Protein AF-A0A0C1EBX0-F1 (afdb_monomer)

Nearest PDB structures (foldseek):
  7vs4-assembly1_B  TM=6.371E-01  e=5.478E-03  Aquipseudomonas alcaligenes
  7vs4-assembly1_A  TM=6.001E-01  e=1.471E-02  Aquipseudomonas alcaligenes
  7vru-assembly1_B  TM=5.652E-01  e=2.354E-02  Aquipseudomonas alcaligenes
  1aep-assembly1_A  TM=1.359E-01  e=3.963E+00  Locusta migratoria
  6h2x-assembly1_A  TM=1.915E-01  e=8.815E+00  Escherichia coli K-12

InterPro domains:
  IPR003356 DNA methylase, adenine-specific [PF02384] (178-215)
  IPR022749 N6 adenine-specific DNA methyltransferase, N-terminal domain [PF12161] (16-158)
  IPR029063 S-adenosyl-L-methionine-dependent methyltransferase superfamily [G3DSA:3.40.50.150] (178-223)
  IPR029063 S-adenosyl-L-methionine-dependent methyltransferase superfamily [SSF53335] (14-215)
  IPR051537 DNA Adenine N(4)/N(6)-Methyltransferase [PTHR42933] (11-215)

Secondary structure (DSSP, 8-state):
---------HHHHHHHHHHHHHHHTTBTTB-GGGHHHHHHHHHHHHHHHHHHGGGHHHHHHHHHHHH-TT-S----HHHHHHHHHHHH-TT--S---B-SS--HHHHTT-GGGHHHHHHHHHHTB-HHHHHHHHHTTHHHHHHHHHHTT-HHHHHHHHHHHHHHTT----TTTS-HHHHHHHHHHHHHHHHHHHHTT-------HHHHHHHHHHH--S---S--------S--

Structure (mmCIF, N/CA/C/O backbone):
data_AF-A0A0C1EBX0-F1
#
_entry.id   AF-A0A0C1EBX0-F1
#
loop_
_atom_site.group_PDB
_atom_site.id
_atom_site.type_symbol
_atom_site.label_atom_id
_atom_site.label_alt_id
_atom_site.label_comp_id
_atom_site.label_asym_id
_atom_site.label_entity_id
_atom_site.label_seq_id
_atom_site.pdbx_PDB_ins_code
_atom_site.Cartn_x
_atom_site.Cartn_y
_atom_site.Cartn_z
_atom_site.occupancy
_atom_site.B_iso_or_equiv
_atom_site.auth_seq_id
_atom_site.auth_comp_id
_atom_site.auth_asym_id
_atom_site.auth_atom_id
_atom_site.pdbx_PDB_model_num
ATOM 1 N N . MET A 1 1 ? 30.305 28.305 11.491 1.00 32.84 1 MET A N 1
ATOM 2 C CA . MET A 1 1 ? 29.010 27.659 11.183 1.00 32.84 1 MET A CA 1
ATOM 3 C C . MET A 1 1 ? 29.306 26.318 10.538 1.00 32.84 1 MET A C 1
ATOM 5 O O . MET A 1 1 ? 29.899 26.301 9.470 1.00 32.84 1 MET A O 1
ATOM 9 N N . LYS A 1 2 ? 29.019 25.210 11.228 1.00 28.47 2 LYS A N 1
ATOM 10 C CA . LYS A 1 2 ? 29.195 23.863 10.674 1.00 28.47 2 LYS A CA 1
ATOM 11 C C . LYS A 1 2 ? 28.021 23.597 9.735 1.00 28.47 2 LYS A C 1
ATOM 13 O O . LYS A 1 2 ? 26.875 23.636 10.171 1.00 28.47 2 LYS A O 1
ATOM 18 N N . THR A 1 3 ? 28.319 23.383 8.462 1.00 32.91 3 THR A N 1
ATOM 19 C CA . THR A 1 3 ? 27.416 22.753 7.503 1.00 32.91 3 THR A CA 1
ATOM 20 C C . T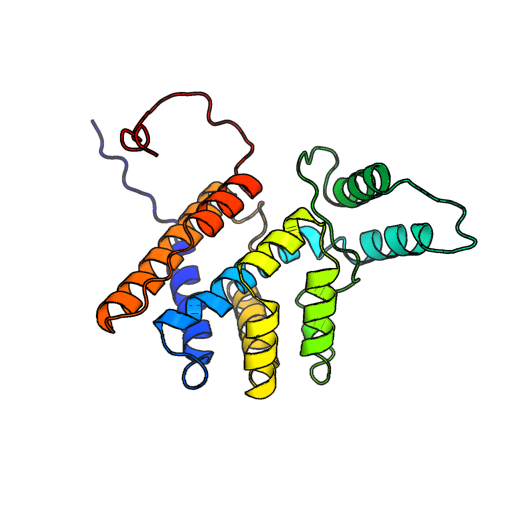HR A 1 3 ? 26.951 21.432 8.110 1.00 32.91 3 THR A C 1
ATOM 22 O O . THR A 1 3 ? 27.761 20.552 8.397 1.00 32.91 3 THR A O 1
ATOM 25 N N . GLY A 1 4 ? 25.657 21.324 8.410 1.00 30.08 4 GLY A N 1
ATOM 26 C CA . GLY A 1 4 ? 25.067 20.068 8.851 1.00 30.08 4 GLY A CA 1
ATOM 27 C C . GLY A 1 4 ? 25.174 19.079 7.703 1.00 30.08 4 GLY A C 1
ATOM 28 O O . GLY A 1 4 ? 24.421 19.171 6.739 1.00 30.08 4 GLY A O 1
ATOM 29 N N . SER A 1 5 ? 26.147 18.175 7.772 1.00 28.95 5 SER A N 1
ATOM 30 C CA . SER A 1 5 ? 26.213 17.013 6.898 1.00 28.95 5 SER A CA 1
ATOM 31 C C . SER A 1 5 ? 24.889 16.267 7.016 1.00 28.95 5 SER A C 1
ATOM 33 O O . SER A 1 5 ? 24.569 15.762 8.094 1.00 28.95 5 SER A O 1
ATOM 35 N N . LEU A 1 6 ? 24.123 16.240 5.923 1.00 40.84 6 LEU A N 1
ATOM 36 C CA . LEU A 1 6 ? 22.944 15.400 5.743 1.00 40.84 6 LEU A CA 1
ATOM 37 C C . LEU A 1 6 ? 23.368 13.958 6.030 1.00 40.84 6 LEU A C 1
ATOM 39 O O . LEU A 1 6 ? 23.991 13.313 5.189 1.00 40.84 6 LEU A O 1
ATOM 43 N N . GLN A 1 7 ? 23.099 13.470 7.241 1.00 35.75 7 GLN A N 1
ATOM 44 C CA . GLN A 1 7 ? 23.304 12.067 7.572 1.00 35.75 7 GLN A CA 1
ATOM 45 C C . GLN A 1 7 ? 22.294 11.256 6.758 1.00 35.75 7 GLN A C 1
ATOM 47 O O . GLN A 1 7 ? 21.165 11.027 7.187 1.00 35.75 7 GLN A O 1
ATOM 52 N N . GLN A 1 8 ? 22.694 10.841 5.555 1.00 44.72 8 GLN A N 1
ATOM 53 C CA . GLN A 1 8 ? 22.044 9.743 4.858 1.00 44.72 8 GLN A CA 1
ATOM 54 C C . GLN A 1 8 ? 22.143 8.523 5.775 1.00 44.72 8 GLN A C 1
ATOM 56 O O . GLN A 1 8 ? 23.232 8.002 6.017 1.00 44.72 8 GLN A O 1
ATOM 61 N N . HIS A 1 9 ? 21.018 8.106 6.351 1.00 51.00 9 HIS A N 1
ATOM 62 C CA . HIS A 1 9 ? 20.986 6.903 7.171 1.00 51.00 9 HIS A CA 1
ATOM 63 C C . HIS A 1 9 ? 21.339 5.697 6.277 1.00 51.00 9 HIS A C 1
ATOM 65 O O . HIS A 1 9 ? 20.833 5.627 5.151 1.00 51.00 9 HIS A O 1
ATOM 71 N N . PRO A 1 10 ? 22.141 4.722 6.745 1.00 54.22 10 PRO A N 1
ATOM 72 C CA . PRO A 1 10 ? 22.588 3.574 5.943 1.00 54.22 10 PRO A CA 1
ATOM 73 C C . PRO A 1 10 ? 21.453 2.771 5.278 1.00 54.22 10 PRO A C 1
ATOM 75 O O . PRO A 1 10 ? 21.671 2.130 4.253 1.00 54.22 10 PRO A O 1
ATOM 78 N N . HIS A 1 11 ? 20.225 2.853 5.798 1.00 62.06 11 HIS A N 1
ATOM 79 C CA . HIS A 1 11 ? 19.064 2.158 5.240 1.00 62.06 11 HIS A CA 1
ATOM 80 C C . HIS A 1 11 ? 18.482 2.809 3.977 1.00 62.06 11 HIS A C 1
ATOM 82 O O . HIS A 1 11 ? 17.879 2.103 3.177 1.00 62.06 11 HIS A O 1
ATOM 88 N N . HIS A 1 12 ? 18.659 4.118 3.747 1.00 67.06 12 HIS A N 1
ATOM 89 C CA . HIS A 1 12 ? 18.003 4.803 2.622 1.00 67.06 12 HIS A CA 1
ATOM 90 C C . HIS A 1 12 ? 18.571 4.377 1.264 1.00 67.06 12 HIS A C 1
ATOM 92 O O . HIS A 1 12 ? 17.810 4.056 0.357 1.00 67.06 12 HIS A O 1
ATOM 98 N N . SER A 1 13 ? 19.897 4.311 1.127 1.00 72.19 13 SER A N 1
ATOM 99 C CA . SER A 1 13 ? 20.533 3.869 -0.123 1.00 72.19 13 SER A CA 1
ATOM 100 C C . SER A 1 13 ? 20.216 2.398 -0.436 1.00 72.19 13 SER A C 1
ATOM 102 O O . SER A 1 13 ? 19.917 2.052 -1.583 1.00 72.19 13 SER A O 1
ATOM 104 N N . ALA A 1 14 ? 20.189 1.543 0.594 1.00 74.44 14 ALA A N 1
ATOM 105 C CA . ALA A 1 14 ? 19.798 0.140 0.468 1.00 74.44 14 ALA A CA 1
ATOM 106 C C . ALA A 1 14 ? 18.329 -0.007 0.034 1.00 74.44 14 ALA A C 1
ATOM 108 O O . ALA A 1 14 ? 18.052 -0.713 -0.931 1.00 74.44 14 ALA A O 1
ATOM 109 N N . LEU A 1 15 ? 17.407 0.727 0.670 1.00 73.69 15 LEU A N 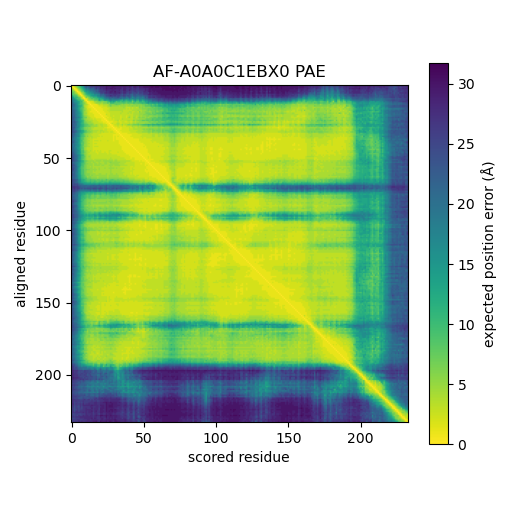1
ATOM 110 C CA . LEU A 1 15 ? 15.984 0.767 0.312 1.00 73.69 15 LEU A CA 1
ATOM 111 C C . LEU A 1 15 ? 15.768 1.235 -1.128 1.00 73.69 15 LEU A C 1
ATOM 113 O O . LEU A 1 15 ? 15.063 0.582 -1.889 1.00 73.69 15 LEU A O 1
ATOM 117 N N . VAL A 1 16 ? 16.393 2.345 -1.524 1.00 78.69 16 VAL A N 1
ATOM 118 C CA . VAL A 1 16 ? 16.272 2.887 -2.885 1.00 78.69 16 VAL A CA 1
ATOM 119 C C . VAL A 1 16 ? 16.826 1.907 -3.923 1.00 78.69 16 VAL A C 1
ATOM 121 O O . VAL A 1 16 ? 16.267 1.783 -5.013 1.00 78.69 16 VAL A O 1
ATOM 124 N N . SER A 1 17 ? 17.912 1.202 -3.606 1.00 81.62 17 SER A N 1
ATOM 125 C CA . SER A 1 17 ? 18.493 0.186 -4.492 1.00 81.62 17 SER A CA 1
ATOM 126 C C . SER A 1 17 ? 17.601 -1.052 -4.602 1.00 81.62 17 SER A C 1
ATOM 128 O O . SER A 1 17 ? 17.339 -1.513 -5.709 1.00 81.62 17 SER A O 1
ATOM 130 N N . MET A 1 18 ? 17.064 -1.535 -3.481 1.00 83.00 18 MET A N 1
ATOM 131 C CA . MET A 1 18 ? 16.113 -2.648 -3.424 1.00 83.00 18 MET A CA 1
ATOM 132 C C . MET A 1 18 ? 14.839 -2.337 -4.220 1.00 83.00 18 MET A C 1
ATOM 134 O O 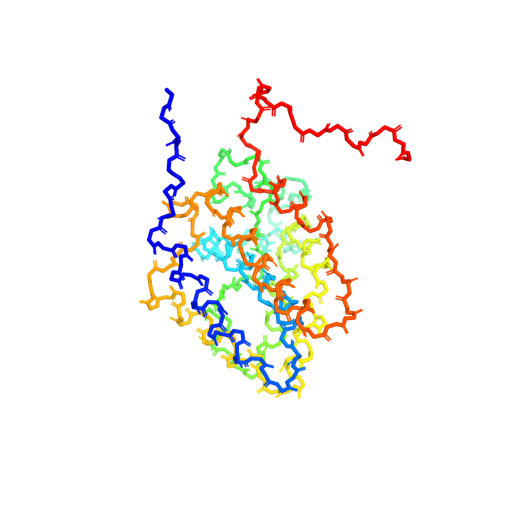. MET A 1 18 ? 14.467 -3.087 -5.119 1.00 83.00 18 MET A O 1
ATOM 138 N N . ILE A 1 19 ? 14.214 -1.183 -3.967 1.00 81.75 19 ILE A N 1
ATOM 139 C CA . ILE A 1 19 ? 13.016 -0.727 -4.690 1.00 81.75 19 ILE A CA 1
ATOM 140 C C . ILE A 1 19 ? 13.297 -0.648 -6.192 1.00 81.75 19 ILE A C 1
ATOM 142 O O . ILE A 1 19 ? 12.456 -1.036 -7.000 1.00 81.75 19 ILE A O 1
ATOM 146 N N . TRP A 1 20 ? 14.488 -0.191 -6.579 1.00 80.44 20 TRP A N 1
ATOM 147 C CA . TRP A 1 20 ? 14.886 -0.147 -7.982 1.00 80.44 20 TRP A CA 1
ATOM 148 C C . TRP A 1 20 ? 15.054 -1.540 -8.601 1.00 80.44 20 TRP A C 1
ATOM 150 O O . TRP A 1 20 ? 14.639 -1.765 -9.737 1.00 80.44 20 TRP A O 1
ATOM 160 N N . ASN A 1 21 ? 15.611 -2.497 -7.859 1.00 83.06 21 ASN A N 1
ATOM 161 C CA . ASN A 1 21 ? 15.737 -3.880 -8.316 1.00 83.06 21 ASN A CA 1
ATOM 162 C C . ASN A 1 21 ? 14.367 -4.525 -8.550 1.00 83.06 21 ASN A C 1
ATOM 164 O O . ASN A 1 21 ? 14.156 -5.144 -9.593 1.00 83.06 21 ASN A O 1
ATOM 168 N N . ILE A 1 22 ? 13.411 -4.295 -7.648 1.00 84.06 22 ILE A N 1
ATOM 169 C CA . ILE A 1 22 ? 12.027 -4.757 -7.808 1.00 84.06 22 ILE A CA 1
ATOM 170 C C . ILE A 1 22 ? 11.371 -4.070 -9.015 1.00 84.06 22 ILE A C 1
ATOM 172 O O . ILE A 1 22 ? 10.730 -4.730 -9.832 1.00 84.06 22 ILE A O 1
ATOM 176 N N . ALA A 1 23 ? 11.599 -2.764 -9.192 1.00 84.12 23 ALA A N 1
ATOM 177 C CA . ALA A 1 23 ? 11.088 -1.999 -10.328 1.00 84.12 23 ALA A CA 1
ATOM 178 C C . ALA A 1 23 ? 11.610 -2.517 -11.681 1.00 84.12 23 ALA A C 1
ATOM 180 O O . ALA A 1 23 ? 10.866 -2.554 -12.659 1.00 84.12 23 ALA A O 1
ATOM 181 N N . ASN A 1 24 ? 12.856 -2.996 -11.753 1.00 82.06 24 ASN A N 1
ATOM 182 C CA . ASN A 1 24 ? 13.369 -3.661 -12.958 1.00 82.06 24 ASN A CA 1
ATOM 183 C C . ASN A 1 24 ? 12.571 -4.929 -13.303 1.00 82.06 24 ASN A C 1
ATOM 185 O O . ASN A 1 24 ? 12.418 -5.269 -14.479 1.00 82.06 24 ASN A O 1
ATOM 189 N N . GLY A 1 25 ? 11.983 -5.573 -12.294 1.00 82.69 25 GLY A N 1
ATOM 190 C CA . GLY A 1 25 ? 11.004 -6.646 -12.426 1.00 82.69 25 GLY A CA 1
ATOM 191 C C . GLY A 1 25 ? 9.678 -6.233 -13.073 1.00 82.69 25 GLY A C 1
ATOM 192 O O . GLY A 1 25 ? 8.833 -7.105 -13.246 1.00 82.69 25 GLY A O 1
ATOM 193 N N . LEU A 1 26 ? 9.505 -4.969 -13.483 1.00 86.50 26 LEU A N 1
ATOM 194 C CA . LEU A 1 26 ? 8.377 -4.442 -14.269 1.00 86.50 26 LEU A CA 1
ATOM 195 C C . LEU A 1 26 ? 8.726 -4.209 -15.751 1.00 86.50 26 LEU A C 1
ATOM 197 O O . LEU A 1 26 ? 7.834 -3.945 -16.566 1.00 86.50 26 LEU A O 1
ATOM 201 N N . ARG A 1 27 ? 10.009 -4.335 -16.131 1.00 84.56 27 ARG A N 1
ATOM 202 C CA . ARG A 1 27 ? 10.478 -4.119 -17.510 1.00 84.56 27 ARG A CA 1
ATOM 203 C C . ARG A 1 27 ? 9.708 -4.993 -18.493 1.00 84.56 27 ARG A C 1
ATOM 205 O O . ARG A 1 27 ? 9.532 -6.184 -18.244 1.00 84.56 27 ARG A O 1
ATOM 212 N N . GLY A 1 28 ? 9.269 -4.409 -19.604 1.00 85.25 28 GLY A N 1
ATOM 213 C CA . GLY A 1 28 ? 8.483 -5.073 -20.650 1.00 85.25 28 GLY A CA 1
ATOM 214 C C . GLY A 1 28 ? 7.004 -4.690 -20.593 1.00 85.25 28 GLY A C 1
ATOM 215 O O . GLY A 1 28 ? 6.457 -4.259 -21.598 1.00 85.25 28 GLY A O 1
ATOM 216 N N . THR A 1 29 ? 6.385 -4.747 -19.409 1.00 89.12 29 THR A N 1
ATOM 217 C CA . THR A 1 29 ? 4.996 -4.287 -19.187 1.00 89.12 29 THR A CA 1
ATOM 218 C C . THR A 1 29 ? 4.938 -2.771 -18.976 1.00 89.12 29 THR A C 1
ATOM 220 O O . THR A 1 29 ? 3.957 -2.104 -19.320 1.00 89.12 29 THR A O 1
ATOM 223 N N . TYR A 1 30 ? 6.014 -2.219 -18.415 1.00 88.06 30 TYR A N 1
ATOM 224 C CA . TYR A 1 30 ? 6.177 -0.804 -18.123 1.00 88.06 30 TYR A CA 1
ATOM 225 C C . TYR A 1 30 ? 7.480 -0.275 -18.711 1.00 88.06 30 TYR A C 1
ATOM 227 O O . TYR A 1 30 ? 8.483 -0.992 -18.784 1.00 88.06 30 TYR A O 1
ATOM 235 N N . ARG A 1 31 ? 7.463 1.005 -19.089 1.00 84.81 31 ARG A N 1
ATOM 236 C CA . ARG A 1 31 ? 8.684 1.781 -19.334 1.00 84.81 31 ARG A CA 1
ATOM 237 C C . ARG A 1 31 ? 9.265 2.274 -18.002 1.00 84.81 31 ARG A C 1
ATOM 239 O O . ARG A 1 31 ? 8.480 2.488 -17.073 1.00 84.81 31 ARG A O 1
ATOM 246 N N . PRO A 1 32 ? 10.584 2.515 -17.896 1.00 81.06 32 PRO A N 1
ATOM 247 C CA . PRO A 1 32 ? 11.212 3.001 -16.663 1.00 81.06 32 PRO A CA 1
ATOM 248 C C . PRO A 1 32 ? 10.500 4.183 -15.975 1.00 81.06 32 PRO A C 1
ATOM 250 O O . PRO A 1 32 ? 10.281 4.113 -14.762 1.00 81.06 32 PRO A O 1
ATOM 253 N N . PRO A 1 33 ? 10.011 5.208 -16.704 1.00 78.31 33 PRO A N 1
ATOM 254 C CA . PRO A 1 33 ? 9.284 6.331 -16.099 1.00 78.31 33 PRO A CA 1
ATOM 255 C C . PRO A 1 33 ? 7.956 5.922 -15.448 1.00 78.31 33 PRO A C 1
ATOM 257 O O . PRO A 1 33 ? 7.447 6.594 -14.550 1.00 78.31 33 PRO A O 1
ATOM 260 N N . GLN A 1 34 ? 7.367 4.817 -15.908 1.00 84.00 34 GLN A N 1
ATOM 261 C CA . GLN A 1 34 ? 6.078 4.317 -15.443 1.00 84.00 34 GLN A CA 1
ATOM 262 C C . GLN A 1 34 ? 6.209 3.420 -14.210 1.00 84.00 34 GLN A C 1
ATOM 264 O O . GLN A 1 34 ? 5.210 3.206 -13.530 1.00 84.00 34 GLN A O 1
ATOM 269 N N . TYR A 1 35 ? 7.412 2.949 -13.859 1.00 87.56 35 TYR A N 1
ATOM 270 C CA . TYR A 1 35 ? 7.618 2.099 -12.678 1.00 87.56 35 TYR A CA 1
ATOM 271 C C . TYR A 1 35 ? 7.103 2.750 -11.391 1.00 87.56 35 TYR A C 1
ATOM 273 O O . TYR A 1 35 ? 6.546 2.070 -10.530 1.00 87.56 35 TYR A O 1
ATOM 281 N N . ARG A 1 36 ? 7.197 4.082 -11.284 1.00 85.06 36 ARG A N 1
ATOM 282 C CA . ARG A 1 36 ? 6.674 4.846 -10.141 1.00 85.06 36 ARG A CA 1
ATOM 283 C C . ARG A 1 36 ? 5.178 4.624 -9.890 1.00 85.06 36 ARG A C 1
ATOM 285 O O . ARG A 1 36 ? 4.756 4.702 -8.742 1.00 85.06 36 ARG A O 1
ATOM 292 N N . ARG A 1 37 ? 4.391 4.335 -10.936 1.00 87.56 37 ARG A N 1
ATOM 293 C CA . ARG A 1 37 ? 2.934 4.124 -10.847 1.00 87.56 37 ARG A CA 1
ATOM 294 C C . ARG A 1 37 ? 2.584 2.860 -10.067 1.00 87.56 37 ARG A C 1
ATOM 296 O O . ARG A 1 37 ? 1.551 2.817 -9.423 1.00 87.56 37 ARG A O 1
ATOM 303 N N . VAL A 1 38 ? 3.478 1.873 -10.079 1.00 91.94 38 VAL A N 1
ATOM 304 C CA . VAL A 1 38 ? 3.349 0.628 -9.314 1.00 91.94 38 VAL A CA 1
ATOM 305 C C . VAL A 1 38 ? 4.097 0.739 -7.985 1.00 91.94 38 VAL A C 1
ATOM 307 O O . VAL A 1 38 ? 3.559 0.425 -6.927 1.00 91.94 38 VAL A O 1
ATOM 310 N N . MET A 1 39 ? 5.343 1.219 -8.015 1.00 89.56 39 MET A N 1
ATOM 311 C CA . MET A 1 39 ? 6.215 1.172 -6.839 1.00 89.56 39 MET A CA 1
ATOM 312 C C . MET A 1 39 ? 5.780 2.127 -5.726 1.00 89.56 39 MET A C 1
ATOM 314 O O . MET A 1 39 ? 5.841 1.753 -4.559 1.00 89.56 39 MET A O 1
ATOM 318 N N . LEU A 1 40 ? 5.334 3.346 -6.051 1.00 88.69 40 LEU A N 1
ATOM 319 C CA . LEU A 1 40 ? 4.907 4.305 -5.029 1.00 88.69 40 LEU A CA 1
ATOM 320 C C . LEU A 1 40 ? 3.702 3.800 -4.218 1.00 88.69 40 LEU A C 1
ATOM 322 O O . LEU A 1 40 ? 3.833 3.743 -2.993 1.00 88.69 40 LEU A O 1
ATOM 326 N N . PRO A 1 41 ? 2.573 3.384 -4.829 1.00 91.81 41 PRO A N 1
ATOM 327 C CA . PRO A 1 41 ? 1.453 2.857 -4.056 1.00 91.81 41 PRO A CA 1
ATOM 328 C C . PRO A 1 41 ? 1.800 1.562 -3.309 1.00 91.81 41 PRO A C 1
ATOM 330 O O . PRO A 1 41 ? 1.344 1.400 -2.181 1.00 91.81 41 PRO A O 1
ATOM 333 N N . LEU A 1 42 ? 2.665 0.687 -3.842 1.00 92.06 42 LEU A N 1
ATOM 334 C CA . LEU A 1 42 ? 3.124 -0.502 -3.105 1.00 92.06 42 LEU A CA 1
ATOM 335 C C . LEU A 1 42 ? 3.883 -0.155 -1.818 1.00 92.06 42 LEU A C 1
ATOM 337 O O . LEU A 1 42 ? 3.682 -0.792 -0.787 1.00 92.06 42 LEU A O 1
ATOM 341 N N . ILE A 1 43 ? 4.727 0.877 -1.842 1.00 89.19 43 ILE A N 1
ATOM 342 C CA . ILE A 1 43 ? 5.459 1.322 -0.648 1.00 89.19 43 ILE A CA 1
ATOM 343 C C . ILE A 1 43 ? 4.500 1.918 0.389 1.00 89.19 43 ILE A C 1
ATOM 345 O O . ILE A 1 43 ? 4.664 1.685 1.588 1.00 89.19 43 ILE A O 1
ATOM 349 N N . VAL A 1 44 ? 3.479 2.658 -0.054 1.00 89.56 44 VAL A N 1
ATOM 350 C CA . VAL A 1 44 ? 2.410 3.151 0.834 1.00 89.56 44 VAL A CA 1
ATOM 351 C C . VAL A 1 44 ? 1.657 1.995 1.462 1.00 89.56 44 VAL A C 1
ATOM 3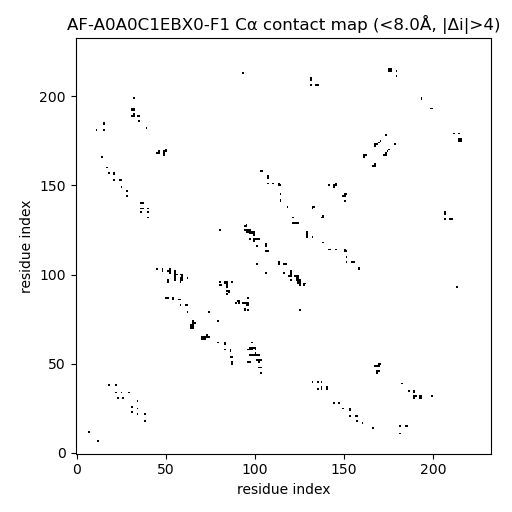53 O O . VAL A 1 44 ? 1.463 1.979 2.678 1.00 89.56 44 VAL A O 1
ATOM 356 N N . LEU A 1 45 ? 1.281 1.013 0.644 1.00 92.62 45 LEU A N 1
ATOM 357 C CA . LEU A 1 45 ? 0.596 -0.184 1.096 1.00 92.62 45 LEU A CA 1
ATOM 358 C C . LEU A 1 45 ? 1.428 -0.918 2.148 1.00 92.62 45 LEU A C 1
ATOM 360 O O . LEU A 1 45 ? 0.905 -1.221 3.212 1.00 92.62 45 LEU A O 1
ATOM 364 N N . ALA A 1 46 ? 2.732 -1.099 1.923 1.00 90.50 46 ALA A N 1
ATOM 365 C CA . ALA A 1 46 ? 3.640 -1.694 2.904 1.00 90.50 46 ALA A CA 1
ATOM 366 C C . ALA A 1 46 ? 3.775 -0.879 4.193 1.00 90.50 46 ALA A C 1
ATOM 368 O O . ALA A 1 46 ? 3.866 -1.450 5.279 1.00 90.50 46 ALA A O 1
ATOM 369 N N . ARG A 1 47 ? 3.770 0.455 4.105 1.00 89.50 47 ARG A N 1
ATOM 370 C CA . ARG A 1 47 ? 3.789 1.322 5.289 1.00 89.50 47 ARG A CA 1
ATOM 371 C C . ARG A 1 47 ? 2.517 1.155 6.118 1.00 89.50 47 ARG A C 1
ATOM 373 O O . ARG A 1 47 ? 2.601 1.112 7.343 1.00 89.50 47 ARG A O 1
ATOM 380 N N . PHE A 1 48 ? 1.354 1.076 5.475 1.00 90.88 48 PHE A N 1
ATOM 381 C CA . PHE A 1 48 ? 0.091 0.822 6.169 1.00 90.88 48 PHE A CA 1
ATOM 382 C C . PHE A 1 48 ? 0.027 -0.599 6.718 1.00 90.88 48 PHE A C 1
ATOM 384 O O . PHE A 1 48 ? -0.335 -0.780 7.877 1.00 90.88 48 PHE A O 1
ATOM 391 N N . ASP A 1 49 ? 0.462 -1.583 5.941 1.00 91.81 49 ASP A N 1
ATOM 392 C CA . ASP A 1 49 ? 0.528 -2.977 6.359 1.00 91.81 49 ASP A CA 1
ATOM 393 C C . ASP A 1 49 ? 1.402 -3.156 7.605 1.00 91.81 49 ASP A C 1
ATOM 395 O O . ASP A 1 49 ? 0.956 -3.739 8.586 1.00 91.81 49 ASP A O 1
ATOM 399 N N . ALA A 1 50 ? 2.589 -2.544 7.650 1.00 88.94 50 ALA A N 1
ATOM 400 C CA . ALA A 1 50 ? 3.473 -2.608 8.815 1.00 88.94 50 ALA A CA 1
ATOM 401 C C . ALA A 1 50 ? 2.828 -2.065 10.107 1.00 88.94 50 ALA A C 1
ATOM 403 O O . ALA A 1 50 ? 3.197 -2.481 11.205 1.00 88.94 50 ALA A O 1
ATOM 404 N N . ILE A 1 51 ? 1.866 -1.144 9.982 1.00 88.81 51 ILE A N 1
ATOM 405 C CA . ILE A 1 51 ? 1.109 -0.576 11.104 1.00 88.81 51 ILE A CA 1
ATOM 406 C C . ILE A 1 51 ? -0.069 -1.483 11.492 1.00 88.81 51 ILE A C 1
ATOM 408 O O . ILE A 1 51 ? -0.385 -1.600 12.673 1.00 88.81 51 ILE A O 1
ATOM 412 N N . LEU A 1 52 ? -0.743 -2.092 10.514 1.00 91.25 52 LEU A N 1
ATOM 413 C CA . LEU A 1 52 ? -2.038 -2.757 10.703 1.00 91.25 52 LEU A CA 1
ATOM 414 C C . LEU A 1 52 ? -1.959 -4.283 10.779 1.00 91.25 52 LEU A C 1
ATOM 416 O O . LEU A 1 52 ? -2.858 -4.900 11.339 1.00 91.25 52 LEU A O 1
ATOM 420 N N . SER A 1 53 ? -0.898 -4.897 10.258 1.00 90.38 53 SER A N 1
ATOM 421 C CA . SER A 1 53 ? -0.772 -6.348 10.056 1.00 90.38 53 SER A CA 1
ATOM 422 C C . SER A 1 53 ? -1.040 -7.157 11.331 1.00 90.38 53 SER A C 1
ATOM 424 O O . SER A 1 53 ? -1.773 -8.143 11.296 1.00 90.38 53 SER A O 1
ATOM 426 N N . LYS A 1 54 ? -0.554 -6.680 12.486 1.00 90.69 54 LYS A N 1
ATOM 427 C CA . LYS A 1 54 ? -0.764 -7.314 13.804 1.00 90.69 54 LYS A CA 1
ATOM 428 C C . LYS A 1 54 ? -2.198 -7.199 14.338 1.00 90.69 54 LYS A C 1
ATOM 430 O O . LYS A 1 54 ? -2.540 -7.854 15.316 1.00 90.69 54 LYS A O 1
ATOM 435 N N . HIS A 1 55 ? -3.013 -6.344 13.731 1.00 92.56 55 HIS A N 1
ATOM 436 C CA . HIS A 1 55 ? -4.358 -5.989 14.175 1.00 92.56 55 HIS A CA 1
ATOM 437 C C . HIS A 1 55 ? -5.448 -6.399 13.175 1.00 92.56 55 HIS A C 1
ATOM 439 O O . HIS A 1 55 ? -6.624 -6.184 13.464 1.00 92.56 55 HIS A O 1
ATOM 445 N N . ALA A 1 56 ? -5.082 -6.989 12.030 1.00 92.50 56 ALA A N 1
ATOM 446 C CA . ALA A 1 56 ? -6.003 -7.308 10.938 1.00 92.50 56 ALA A CA 1
ATOM 447 C C . ALA A 1 56 ? -7.210 -8.144 11.403 1.00 92.50 56 ALA A C 1
ATOM 449 O O . ALA A 1 56 ? -8.349 -7.800 11.092 1.00 92.50 56 ALA A O 1
ATOM 450 N N . ASP A 1 57 ? -6.976 -9.178 12.218 1.00 94.12 57 ASP A N 1
ATOM 451 C CA . ASP A 1 57 ? -8.043 -10.048 12.734 1.00 94.12 57 ASP A CA 1
ATOM 452 C C . ASP A 1 57 ? -8.988 -9.308 13.686 1.00 94.12 57 ASP A C 1
ATOM 454 O O . ASP A 1 57 ? -10.207 -9.415 13.571 1.00 94.12 57 ASP A O 1
ATOM 458 N N . ALA A 1 58 ? -8.436 -8.503 14.598 1.00 94.25 58 ALA A N 1
ATOM 459 C CA . ALA A 1 58 ? -9.227 -7.732 15.553 1.00 94.25 58 ALA A CA 1
ATOM 460 C C . ALA A 1 58 ? -10.083 -6.661 14.856 1.00 94.25 58 ALA A C 1
ATOM 462 O O . ALA A 1 58 ? -11.232 -6.440 15.237 1.00 94.25 58 ALA A O 1
ATOM 463 N N . MET A 1 59 ? -9.540 -6.011 13.821 1.00 94.25 59 MET A N 1
ATOM 464 C CA . MET A 1 59 ? -10.280 -5.035 13.017 1.00 94.25 59 MET A CA 1
ATOM 465 C C . MET A 1 59 ? -11.402 -5.690 12.216 1.00 94.25 59 MET A C 1
ATOM 467 O O . MET A 1 59 ? -12.517 -5.170 12.211 1.00 94.25 59 MET A O 1
ATOM 471 N N . LYS A 1 60 ? -11.123 -6.832 11.573 1.00 95.12 60 LYS A N 1
ATOM 472 C CA . LYS A 1 60 ? -12.125 -7.589 10.816 1.00 95.12 60 LYS A CA 1
ATOM 473 C C . LYS A 1 60 ? -13.262 -8.055 11.718 1.00 95.12 60 LYS A C 1
ATOM 475 O O . LYS A 1 60 ? -14.415 -7.810 11.393 1.00 95.12 60 LYS A O 1
ATOM 480 N N . ALA A 1 61 ? -12.937 -8.640 12.871 1.00 94.19 61 ALA A N 1
ATOM 481 C CA . ALA A 1 61 ? -13.930 -9.124 13.825 1.00 94.19 61 ALA A CA 1
ATOM 482 C C . ALA A 1 61 ? -14.859 -8.002 14.315 1.00 94.19 61 ALA A C 1
ATOM 484 O O . ALA A 1 61 ? -16.076 -8.163 14.289 1.00 94.19 61 ALA A O 1
ATOM 485 N N . LEU A 1 62 ? -14.298 -6.846 14.699 1.00 92.69 62 LEU A N 1
ATOM 486 C CA . LEU A 1 62 ? -15.099 -5.695 15.130 1.00 92.69 62 LEU A CA 1
ATOM 487 C C . LEU A 1 62 ? -15.987 -5.153 14.002 1.00 92.69 62 LEU A C 1
ATOM 489 O O . LEU A 1 62 ? -17.119 -4.738 14.248 1.00 92.69 62 LEU A O 1
ATOM 493 N N . PHE A 1 63 ? -15.469 -5.112 12.773 1.00 93.62 63 PHE A N 1
ATOM 494 C CA . PHE A 1 63 ? -16.249 -4.670 11.623 1.00 93.62 63 PHE A CA 1
ATOM 495 C C . PHE A 1 63 ? -17.399 -5.635 11.323 1.00 93.62 63 PHE A C 1
ATOM 497 O O . PHE A 1 63 ? -18.530 -5.188 11.166 1.00 93.62 63 PHE A O 1
ATOM 504 N N . ASP A 1 64 ? -17.139 -6.940 11.314 1.00 93.12 64 ASP A N 1
ATOM 505 C CA . ASP A 1 64 ? -18.149 -7.964 11.034 1.00 93.12 64 ASP A CA 1
ATOM 506 C C . ASP A 1 64 ? -19.254 -7.991 12.091 1.00 93.12 64 ASP A C 1
ATOM 508 O O . ASP A 1 64 ? -20.431 -8.014 11.738 1.00 93.12 64 ASP A O 1
ATOM 512 N N . GLU A 1 65 ? -18.896 -7.904 13.378 1.00 90.81 65 GLU A N 1
ATOM 513 C CA . GLU A 1 65 ? -19.865 -7.787 14.477 1.00 90.81 65 GLU A CA 1
ATOM 514 C C . GLU A 1 65 ? -20.774 -6.565 14.291 1.00 90.81 65 GLU A C 1
ATOM 516 O O . GLU A 1 65 ? -21.968 -6.610 14.590 1.00 90.81 65 GLU A O 1
ATOM 521 N N . ASN A 1 66 ? -20.224 -5.475 13.750 1.00 90.00 66 ASN A N 1
ATOM 522 C CA . ASN A 1 66 ? -20.976 -4.260 13.494 1.00 90.00 66 ASN A CA 1
ATOM 523 C C . ASN A 1 66 ? -21.887 -4.333 12.257 1.00 90.00 66 ASN A C 1
ATOM 525 O O . ASN A 1 66 ? -22.924 -3.666 12.234 1.00 90.00 66 ASN A O 1
ATOM 529 N N . GLN A 1 67 ? -21.509 -5.123 11.248 1.00 87.94 67 GLN A N 1
ATOM 530 C CA . GLN A 1 67 ? -22.303 -5.348 10.036 1.00 87.94 67 GLN A CA 1
ATOM 531 C C . GLN A 1 67 ? -23.369 -6.441 10.205 1.00 87.94 67 GLN A C 1
ATOM 533 O O . GLN A 1 67 ? -24.307 -6.494 9.410 1.00 87.94 67 GLN A O 1
ATOM 538 N N . ALA A 1 68 ? -23.252 -7.300 11.221 1.00 87.56 68 ALA A N 1
ATOM 539 C CA . ALA A 1 68 ? -24.210 -8.368 11.479 1.00 87.56 68 ALA A CA 1
ATOM 540 C C . ALA A 1 68 ? -25.633 -7.816 11.697 1.00 87.56 68 ALA A C 1
ATOM 542 O O . ALA A 1 68 ? -25.862 -6.878 12.470 1.00 87.56 68 ALA A O 1
ATOM 543 N N . GLU A 1 69 ? -26.619 -8.401 11.009 1.00 76.12 69 GLU A N 1
ATOM 544 C CA . GLU A 1 69 ? -28.014 -7.951 11.089 1.00 76.12 69 GLU A CA 1
ATOM 545 C C . GLU A 1 69 ? -28.583 -8.104 12.505 1.00 76.12 69 GLU A C 1
ATOM 547 O O . GLU A 1 69 ? -29.262 -7.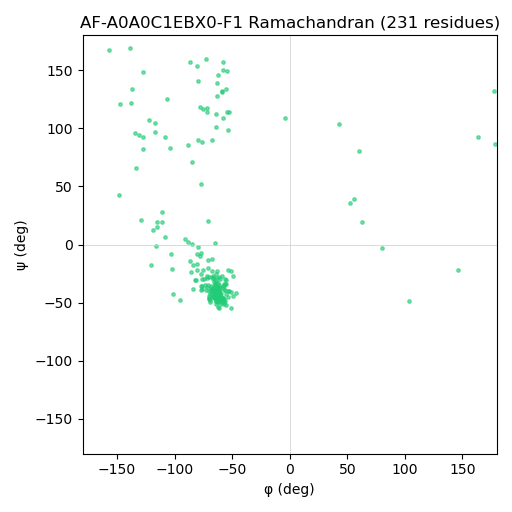188 12.985 1.00 76.12 69 GLU A O 1
ATOM 552 N N . ASP A 1 70 ? -28.225 -9.205 13.170 1.00 77.19 70 ASP A N 1
ATOM 553 C CA . ASP A 1 70 ? -28.539 -9.583 14.552 1.00 77.19 70 ASP A CA 1
ATOM 554 C C . ASP A 1 70 ? -27.482 -9.122 15.574 1.00 77.19 70 ASP A C 1
ATOM 556 O O . ASP A 1 70 ? -27.589 -9.424 16.766 1.00 77.19 70 ASP A O 1
ATOM 560 N N . GLY A 1 71 ? -26.478 -8.363 15.124 1.00 62.78 71 GLY A N 1
ATOM 561 C CA . GLY A 1 71 ? -25.384 -7.886 15.955 1.00 62.78 71 GLY A CA 1
ATOM 562 C C . GLY A 1 71 ? -25.879 -7.039 17.126 1.00 62.78 71 GLY A C 1
ATOM 563 O O . GLY A 1 71 ? -26.655 -6.092 16.968 1.00 62.78 71 GLY A O 1
ATOM 564 N N . THR A 1 72 ? -25.373 -7.336 18.321 1.00 64.62 72 THR A N 1
ATOM 565 C CA . THR A 1 72 ? -25.640 -6.579 19.556 1.00 64.62 72 THR A CA 1
ATOM 566 C C . THR A 1 72 ? -25.026 -5.175 19.532 1.00 64.62 72 THR A C 1
ATOM 568 O O . THR A 1 72 ? -25.355 -4.335 20.373 1.00 64.62 72 THR A O 1
ATOM 571 N N . VAL A 1 73 ? -24.149 -4.898 18.562 1.00 69.69 73 VAL A N 1
ATOM 572 C CA . VAL A 1 73 ? -23.307 -3.707 18.510 1.00 69.69 73 VAL A CA 1
ATOM 573 C C . VAL A 1 73 ? -23.455 -2.983 17.166 1.00 69.69 73 VAL A C 1
ATOM 575 O O . VAL A 1 73 ? -22.714 -3.228 16.221 1.00 69.69 73 VAL A O 1
ATOM 578 N N . LYS A 1 74 ? -24.369 -2.007 17.081 1.00 85.00 74 LYS A N 1
ATOM 579 C CA . LYS A 1 74 ? -24.499 -1.109 15.914 1.00 85.00 74 LYS A CA 1
ATOM 580 C C . LYS A 1 74 ? -24.013 0.305 16.227 1.00 85.00 74 LYS A C 1
ATOM 582 O O . LYS A 1 74 ? -24.755 1.154 16.713 1.00 85.00 74 LYS A O 1
ATOM 587 N N . PHE A 1 75 ? -22.742 0.563 15.943 1.00 86.25 75 PHE A N 1
ATOM 588 C CA . PHE A 1 75 ? -22.162 1.898 15.939 1.00 86.25 75 PHE A CA 1
ATOM 589 C C . PHE A 1 75 ? -22.483 2.660 14.642 1.00 86.25 75 PHE A C 1
ATOM 591 O O . PHE A 1 75 ? -22.390 2.092 13.557 1.00 86.25 75 PHE A O 1
ATOM 598 N N . PRO A 1 76 ? -22.773 3.969 14.721 1.00 89.88 76 PRO A N 1
ATOM 599 C CA . PRO A 1 76 ? -22.662 4.874 13.581 1.00 89.88 76 PRO A CA 1
ATOM 600 C C . PRO A 1 76 ? -21.237 4.883 13.010 1.00 89.88 76 PRO A C 1
ATOM 602 O O . PRO A 1 76 ? -20.272 4.770 13.772 1.00 89.88 76 PRO A O 1
ATOM 605 N N . GLN A 1 77 ? -21.096 5.134 11.703 1.00 88.31 77 GLN A N 1
ATOM 606 C CA . GLN A 1 77 ? -19.807 5.077 10.993 1.00 88.31 77 GLN A CA 1
ATOM 607 C C . GLN A 1 77 ? -18.681 5.858 11.692 1.00 88.31 77 GLN A C 1
ATOM 609 O O . GLN A 1 77 ? -17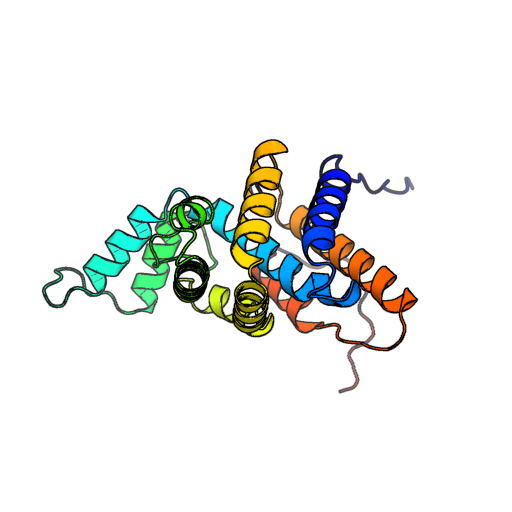.586 5.344 11.875 1.00 88.31 77 GLN A O 1
ATOM 614 N N . VAL A 1 78 ? -18.957 7.076 12.168 1.00 89.12 78 VAL A N 1
ATOM 615 C CA . VAL A 1 78 ? -17.953 7.923 12.843 1.00 89.12 78 VAL A CA 1
ATOM 616 C C . VAL A 1 78 ? -17.402 7.272 14.121 1.00 89.12 78 VAL A C 1
ATOM 618 O O . VAL A 1 78 ? -16.219 7.409 14.434 1.00 89.12 78 VAL A O 1
ATOM 621 N N . LEU A 1 79 ? -18.247 6.559 14.875 1.00 90.31 79 LEU A N 1
ATOM 622 C CA . LEU A 1 79 ? -17.824 5.844 16.081 1.00 90.31 79 LEU A CA 1
ATOM 623 C C . LEU A 1 79 ? -17.102 4.538 15.739 1.00 90.31 79 LEU A C 1
ATOM 625 O O . LEU A 1 79 ? -16.143 4.192 16.431 1.00 90.31 79 LEU A O 1
ATOM 629 N N . LEU A 1 80 ? -17.525 3.849 14.677 1.00 91.44 80 LEU A N 1
ATOM 630 C CA . LEU A 1 80 ? -16.840 2.663 14.167 1.00 91.44 80 LEU A CA 1
ATOM 631 C C . LEU A 1 80 ? -15.409 3.002 13.724 1.00 91.44 80 LEU A C 1
ATOM 633 O O . LEU A 1 80 ? -14.465 2.371 14.194 1.00 91.44 80 LEU A O 1
ATOM 637 N N . ASP A 1 81 ? -15.236 4.055 12.921 1.00 91.19 81 ASP A N 1
ATOM 638 C CA . ASP A 1 81 ? -13.932 4.541 12.453 1.00 91.19 81 ASP A CA 1
ATOM 639 C C . ASP A 1 81 ? -12.984 4.837 13.620 1.00 91.19 81 ASP A C 1
ATOM 641 O O . ASP A 1 81 ? -11.796 4.492 13.587 1.00 91.19 81 ASP A O 1
ATOM 645 N N . LYS A 1 82 ? -13.517 5.473 14.671 1.00 91.00 82 LYS A N 1
ATOM 646 C CA . LYS A 1 82 ? -12.769 5.780 15.891 1.00 91.00 82 LYS A CA 1
ATOM 647 C C . LYS A 1 82 ? -12.334 4.500 16.601 1.00 91.00 82 LYS A C 1
ATOM 649 O O . LYS A 1 82 ? -11.149 4.351 16.882 1.00 91.00 82 LYS A O 1
ATOM 654 N N . LYS A 1 83 ? -13.258 3.566 16.846 1.00 91.81 83 LYS A N 1
ATOM 655 C CA . LYS A 1 83 ? -12.960 2.300 17.535 1.00 91.81 83 LYS A CA 1
ATOM 656 C C . LYS A 1 83 ? -11.966 1.435 16.766 1.00 91.81 83 LYS A C 1
ATOM 658 O O . LYS A 1 83 ? -11.030 0.927 17.371 1.00 91.81 83 LYS A O 1
ATOM 663 N N . LEU A 1 84 ? -12.123 1.312 15.448 1.00 92.81 84 LEU A N 1
ATOM 664 C CA . LEU A 1 84 ? -11.179 0.584 14.597 1.00 92.81 84 LEU A CA 1
ATOM 665 C C . LEU A 1 84 ? -9.780 1.209 14.655 1.00 92.81 84 LEU A C 1
ATOM 667 O O . LEU A 1 84 ? -8.787 0.498 14.773 1.00 92.81 84 LEU A O 1
ATOM 671 N N . THR A 1 85 ? -9.691 2.540 14.639 1.00 91.00 85 THR A N 1
ATOM 672 C CA . THR A 1 85 ? -8.406 3.249 14.755 1.00 91.00 85 THR A CA 1
ATOM 673 C C . THR A 1 85 ? -7.766 3.056 16.139 1.00 91.00 85 THR A C 1
ATOM 675 O O . THR A 1 85 ? -6.550 2.878 16.239 1.00 91.00 85 THR A O 1
ATOM 678 N N . GLU A 1 86 ? -8.568 3.040 17.209 1.00 91.75 86 GLU A N 1
ATOM 679 C CA . GLU A 1 86 ? -8.107 2.834 18.590 1.00 91.75 86 GLU A CA 1
ATOM 680 C C . GLU A 1 86 ? -7.463 1.454 18.819 1.00 91.75 86 GLU A C 1
ATOM 682 O O . GLU A 1 86 ? -6.639 1.336 19.728 1.00 91.75 86 GLU A O 1
ATOM 687 N N . ILE A 1 87 ? -7.770 0.441 17.991 1.00 90.38 87 ILE A N 1
ATOM 688 C CA . ILE A 1 87 ? -7.131 -0.892 18.046 1.00 90.38 87 ILE A CA 1
ATOM 689 C C . ILE A 1 87 ? -5.615 -0.790 17.818 1.00 90.38 87 ILE A C 1
ATOM 691 O O . ILE A 1 87 ? -4.849 -1.505 18.461 1.00 90.38 87 ILE A O 1
ATOM 695 N N . VAL A 1 88 ? -5.178 0.107 16.928 1.00 86.50 88 VAL A N 1
ATOM 696 C CA . VAL A 1 88 ? -3.749 0.341 16.644 1.00 86.50 88 VAL A CA 1
ATOM 697 C C . VAL A 1 88 ? -3.103 1.168 17.752 1.00 86.50 88 VAL A C 1
ATOM 699 O O . VAL A 1 88 ? -1.950 0.953 18.115 1.00 86.50 88 VAL A O 1
ATOM 702 N N . GLY A 1 89 ? -3.830 2.157 18.271 1.00 83.88 89 GLY A N 1
ATOM 703 C CA . GLY A 1 89 ? -3.341 3.023 19.335 1.00 83.88 89 GLY A CA 1
ATOM 704 C C . GLY A 1 89 ? -4.338 4.112 19.711 1.00 83.88 89 GLY A C 1
ATOM 705 O O . GLY A 1 89 ? -4.842 4.838 18.856 1.00 83.88 89 GLY A O 1
ATOM 706 N N . LYS A 1 90 ? -4.575 4.264 21.017 1.00 77.00 90 LYS A N 1
ATOM 707 C CA . LYS A 1 90 ? -5.571 5.193 21.580 1.00 77.00 90 LYS A CA 1
ATOM 708 C C . LYS A 1 90 ? -5.249 6.670 21.340 1.00 77.00 90 LYS A C 1
ATOM 710 O O . LYS A 1 90 ? -6.158 7.480 21.210 1.00 77.00 90 LYS A O 1
ATOM 715 N N . ASP A 1 91 ? -3.966 7.010 21.232 1.00 74.81 91 ASP A N 1
ATOM 716 C CA . ASP A 1 91 ? -3.508 8.393 21.043 1.00 74.81 91 ASP A CA 1
ATOM 717 C C . ASP A 1 91 ? -3.440 8.812 19.565 1.00 74.81 91 ASP A C 1
ATOM 719 O O . ASP A 1 91 ? -3.023 9.928 19.228 1.00 74.81 91 ASP A O 1
ATOM 723 N N . ARG A 1 92 ? -3.840 7.923 18.647 1.00 74.81 92 ARG A N 1
ATOM 724 C CA . ARG A 1 92 ? -3.762 8.183 17.214 1.00 74.81 92 ARG A CA 1
ATOM 725 C C . ARG A 1 92 ? -4.866 9.150 16.792 1.00 74.81 92 ARG A C 1
ATOM 727 O O . ARG A 1 92 ? -6.050 8.842 16.829 1.00 74.81 92 ARG A O 1
ATOM 734 N N . LYS A 1 93 ? -4.463 10.327 16.313 1.00 75.00 93 LYS A N 1
ATOM 735 C CA . LYS A 1 93 ? -5.390 11.370 15.832 1.00 75.00 93 LYS A CA 1
ATOM 736 C C . LYS A 1 93 ? -5.909 11.137 14.412 1.00 75.00 93 LYS A C 1
ATOM 738 O O . LYS A 1 93 ? -6.855 11.790 13.986 1.00 75.00 93 LYS A O 1
ATOM 743 N N . GLN A 1 94 ? -5.251 10.268 13.654 1.00 79.69 94 GLN A N 1
ATOM 744 C CA . GLN A 1 94 ? -5.524 10.039 12.238 1.00 79.69 94 GLN A CA 1
ATOM 745 C C . GLN A 1 94 ? -6.228 8.699 12.051 1.00 79.69 94 GLN A C 1
ATOM 747 O O . GLN A 1 94 ? -5.682 7.668 12.444 1.00 79.69 94 GLN A O 1
ATOM 752 N N . THR A 1 95 ? -7.389 8.722 11.399 1.00 86.81 95 THR A N 1
ATOM 753 C CA . THR A 1 95 ? -8.171 7.525 11.073 1.00 86.81 95 THR A CA 1
ATOM 754 C C . THR A 1 95 ? -7.414 6.618 10.108 1.00 86.81 95 THR A C 1
ATOM 756 O O . THR A 1 95 ? -7.233 6.959 8.936 1.00 86.81 95 THR A O 1
ATOM 759 N N . LEU A 1 96 ? -7.003 5.448 10.586 1.00 90.38 96 LEU A N 1
ATOM 760 C CA . LEU A 1 96 ? -6.363 4.417 9.778 1.00 90.38 96 LEU A CA 1
ATOM 761 C C . LEU A 1 96 ? -6.750 3.046 10.325 1.00 90.38 96 LEU A C 1
ATOM 763 O O . LEU A 1 96 ? -6.460 2.734 11.477 1.00 90.38 96 LEU A O 1
ATOM 767 N N . TYR A 1 97 ? -7.373 2.243 9.474 1.00 94.00 97 TYR A N 1
ATOM 768 C CA . TYR A 1 97 ? -7.745 0.860 9.744 1.00 94.00 97 TYR A CA 1
ATOM 769 C C . TYR A 1 97 ? -7.894 0.111 8.416 1.00 94.00 97 TYR A C 1
ATOM 771 O O . TYR A 1 97 ? -7.951 0.743 7.354 1.00 94.00 97 TYR A O 1
ATOM 779 N N . ASN A 1 98 ? -7.980 -1.217 8.486 1.00 96.44 98 ASN A N 1
ATOM 780 C CA . ASN A 1 98 ? -8.363 -2.067 7.366 1.00 96.44 98 ASN A CA 1
ATOM 781 C C . ASN A 1 98 ? -9.335 -3.158 7.842 1.00 96.44 98 ASN A C 1
ATOM 783 O O . ASN A 1 98 ? -9.086 -3.787 8.867 1.00 96.44 98 ASN A O 1
ATOM 787 N N . VAL A 1 99 ? -10.429 -3.373 7.111 1.00 96.00 99 VAL A N 1
ATOM 788 C CA . VAL A 1 99 ? -11.501 -4.324 7.466 1.00 96.00 99 VAL A CA 1
ATOM 789 C C . VAL A 1 99 ? -11.632 -5.490 6.486 1.00 96.00 99 VAL A C 1
ATOM 791 O O . VAL A 1 99 ? -12.639 -6.185 6.487 1.00 96.00 99 VAL A O 1
ATOM 794 N N . SER A 1 100 ? -10.632 -5.723 5.636 1.00 95.06 100 SER A N 1
ATOM 795 C CA . SER A 1 100 ? -10.642 -6.851 4.692 1.00 95.06 100 SER A CA 1
ATOM 796 C C . SER A 1 100 ? -10.228 -8.184 5.333 1.00 95.06 100 SER A C 1
ATOM 798 O O . SER A 1 100 ? -10.551 -9.246 4.816 1.00 95.06 100 SER A O 1
ATOM 800 N N . GLY A 1 101 ? -9.495 -8.144 6.454 1.00 93.12 101 GLY A N 1
ATOM 801 C CA . GLY A 1 101 ? -8.869 -9.325 7.067 1.00 93.12 101 GLY A CA 1
ATOM 802 C C . GLY A 1 101 ? -7.552 -9.764 6.406 1.00 93.12 101 GLY A C 1
ATOM 803 O O . GLY A 1 101 ? -6.888 -10.679 6.903 1.00 93.12 101 GLY A O 1
ATOM 804 N N . PHE A 1 102 ? -7.131 -9.093 5.330 1.00 95.19 102 PHE A N 1
ATOM 805 C CA . PHE A 1 102 ? -5.845 -9.327 4.683 1.00 95.19 102 PHE A CA 1
ATOM 806 C C . PHE A 1 102 ? -4.710 -8.508 5.308 1.00 95.19 102 PHE A C 1
ATOM 808 O O . PHE A 1 102 ? -4.904 -7.463 5.928 1.00 95.19 102 PHE A O 1
ATOM 815 N N . ASN A 1 103 ? -3.498 -9.009 5.097 1.00 93.31 103 ASN A N 1
ATOM 816 C CA . ASN A 1 103 ? -2.241 -8.278 5.185 1.00 93.31 103 ASN A CA 1
ATOM 817 C C . ASN A 1 103 ? -1.351 -8.739 4.015 1.00 93.31 103 ASN A C 1
ATOM 819 O O . ASN A 1 103 ? -1.675 -9.722 3.343 1.00 93.31 103 ASN A O 1
ATOM 823 N N . LEU A 1 104 ? -0.236 -8.054 3.756 1.00 91.88 104 LEU A N 1
ATOM 824 C CA . LEU A 1 104 ? 0.633 -8.343 2.611 1.00 91.88 104 LEU A CA 1
ATOM 825 C C . LEU A 1 104 ? 1.153 -9.784 2.591 1.00 91.88 104 LEU A C 1
ATOM 827 O O . LEU A 1 104 ? 1.317 -10.341 1.512 1.00 91.88 104 LEU A O 1
ATOM 831 N N . ALA A 1 105 ? 1.398 -10.387 3.757 1.00 91.44 105 ALA A N 1
ATOM 832 C CA . ALA A 1 105 ? 1.826 -11.780 3.833 1.00 91.44 105 ALA A CA 1
ATOM 833 C C . ALA A 1 105 ? 0.690 -12.729 3.417 1.00 91.44 105 ALA A C 1
ATOM 835 O O . ALA A 1 105 ? 0.890 -13.551 2.531 1.00 91.44 105 ALA A O 1
ATOM 836 N N . ARG A 1 106 ? -0.514 -12.545 3.978 1.00 93.19 106 ARG A N 1
ATOM 837 C CA . ARG A 1 106 ? -1.705 -13.361 3.678 1.00 93.19 106 ARG A CA 1
ATOM 838 C C . ARG A 1 106 ? -2.160 -13.261 2.228 1.00 93.19 106 ARG A C 1
ATOM 840 O O . ARG A 1 106 ? -2.738 -14.201 1.701 1.00 93.19 106 ARG A O 1
ATOM 847 N N . LEU A 1 107 ? -1.906 -12.132 1.565 1.00 93.44 107 LEU A N 1
ATOM 848 C CA . LEU A 1 107 ? -2.200 -11.999 0.137 1.00 93.44 107 LEU A CA 1
ATOM 849 C C . LEU A 1 107 ? -1.424 -13.011 -0.714 1.00 93.44 107 LEU A C 1
ATOM 851 O O . LEU A 1 107 ? -1.916 -13.411 -1.762 1.00 93.44 107 LEU A O 1
ATOM 855 N N . LEU A 1 108 ? -0.233 -13.430 -0.280 1.00 93.56 108 LEU A N 1
ATOM 856 C CA . LEU A 1 108 ? 0.600 -14.373 -1.027 1.00 93.56 108 LEU A CA 1
ATOM 857 C C . LEU A 1 108 ? 0.176 -15.839 -0.854 1.00 93.56 108 LEU A C 1
ATOM 859 O O . LEU A 1 108 ? 0.704 -16.686 -1.579 1.00 93.56 108 LEU A O 1
ATOM 863 N N . ASP A 1 109 ? -0.758 -16.122 0.062 1.00 93.62 109 ASP A N 1
ATOM 864 C CA . ASP A 1 109 ? -1.236 -17.476 0.369 1.00 93.62 109 ASP A CA 1
ATOM 865 C C . ASP A 1 109 ? -2.185 -18.028 -0.711 1.00 93.62 109 ASP A C 1
ATOM 867 O O . ASP A 1 109 ? -2.310 -19.243 -0.850 1.00 93.62 109 ASP A O 1
ATOM 871 N N . ASP A 1 110 ? -2.818 -17.154 -1.505 1.00 92.25 110 ASP A N 1
ATOM 872 C CA . ASP A 1 110 ? -3.717 -17.520 -2.611 1.00 92.25 110 ASP A CA 1
ATOM 873 C C . ASP A 1 110 ? -3.298 -16.807 -3.915 1.00 92.25 110 ASP A C 1
ATOM 875 O O . ASP A 1 110 ? -3.827 -15.738 -4.253 1.00 92.25 110 ASP A O 1
ATOM 879 N N . PRO A 1 111 ? -2.304 -17.364 -4.639 1.00 90.50 111 PRO A N 1
ATOM 880 C CA . PRO A 1 111 ? -1.771 -16.774 -5.866 1.00 90.50 111 PRO A CA 1
ATOM 881 C C . PRO A 1 111 ? -2.801 -16.658 -6.993 1.00 90.50 111 PRO A C 1
ATOM 883 O O . PRO A 1 111 ? -2.732 -15.707 -7.770 1.00 90.50 111 PRO A O 1
ATOM 886 N N . ASP A 1 112 ? -3.744 -17.599 -7.077 1.00 91.31 112 ASP A N 1
ATOM 887 C CA . ASP A 1 112 ? -4.709 -17.694 -8.179 1.00 91.31 112 ASP A CA 1
ATOM 888 C C . ASP A 1 112 ? -5.740 -16.555 -8.133 1.00 91.31 112 ASP A C 1
ATOM 890 O O . ASP A 1 112 ? -6.225 -16.104 -9.171 1.00 91.31 112 ASP A O 1
ATOM 894 N N . HIS A 1 113 ? -6.028 -16.030 -6.938 1.00 94.25 113 HIS A N 1
ATOM 895 C CA . HIS A 1 113 ? -6.958 -14.916 -6.732 1.00 94.25 113 HIS A CA 1
ATOM 896 C C . HIS A 1 113 ? -6.262 -13.625 -6.285 1.00 94.25 113 HIS A C 1
ATOM 898 O O . HIS A 1 113 ? -6.915 -12.711 -5.770 1.00 94.25 113 HIS A O 1
ATOM 904 N N . ILE A 1 114 ? -4.947 -13.506 -6.503 1.00 95.12 114 ILE A N 1
ATOM 905 C CA . ILE A 1 114 ? -4.129 -12.392 -5.999 1.00 95.12 114 ILE A CA 1
ATOM 906 C C . ILE A 1 114 ? -4.688 -11.014 -6.372 1.00 95.12 114 ILE A C 1
ATOM 908 O O . ILE A 1 114 ? -4.704 -10.107 -5.538 1.00 95.12 114 ILE A O 1
ATOM 912 N N . ARG A 1 115 ? -5.202 -10.853 -7.598 1.00 96.00 115 ARG A N 1
ATOM 913 C CA . ARG A 1 115 ? -5.829 -9.610 -8.060 1.00 96.00 115 ARG A CA 1
ATOM 914 C C . ARG A 1 115 ? -7.047 -9.252 -7.217 1.00 96.00 115 ARG A C 1
ATOM 916 O O . ARG A 1 115 ? -7.122 -8.148 -6.681 1.00 96.00 115 ARG A O 1
ATOM 923 N N . ALA A 1 116 ? -7.996 -10.179 -7.104 1.00 96.69 116 ALA A N 1
ATOM 924 C CA . ALA A 1 116 ? -9.233 -9.959 -6.362 1.00 96.69 116 ALA A CA 1
ATOM 925 C C . ALA A 1 116 ? -8.945 -9.697 -4.877 1.00 96.69 116 ALA A C 1
ATOM 927 O O . ALA A 1 116 ? -9.491 -8.756 -4.301 1.00 96.69 116 ALA A O 1
ATOM 928 N N . ASN A 1 117 ? -8.023 -10.463 -4.292 1.00 96.44 117 ASN A N 1
ATOM 929 C CA . ASN A 1 117 ? -7.616 -10.326 -2.898 1.00 96.44 117 ASN A CA 1
ATOM 930 C C . ASN A 1 117 ? -6.933 -8.974 -2.635 1.00 96.44 117 ASN A C 1
ATOM 932 O O . ASN A 1 117 ? -7.255 -8.304 -1.654 1.00 96.44 117 ASN A O 1
ATOM 936 N N . LEU A 1 118 ? -6.049 -8.514 -3.529 1.00 96.44 118 LEU A N 1
ATOM 937 C CA . LEU A 1 118 ? -5.394 -7.210 -3.391 1.00 96.44 118 LEU A CA 1
ATOM 938 C C . LEU A 1 118 ? -6.383 -6.045 -3.544 1.00 96.44 118 LEU A C 1
ATOM 940 O O . LEU A 1 118 ? -6.331 -5.097 -2.760 1.00 96.44 118 LEU A O 1
ATOM 944 N N . ILE A 1 119 ? -7.309 -6.116 -4.503 1.00 96.44 119 ILE A N 1
ATOM 945 C CA . ILE A 1 119 ? -8.370 -5.107 -4.661 1.00 96.44 119 ILE A CA 1
ATOM 946 C C . ILE A 1 119 ? -9.268 -5.085 -3.420 1.00 96.44 119 ILE A C 1
ATOM 948 O O . ILE A 1 119 ? -9.603 -4.010 -2.919 1.00 96.44 119 ILE A O 1
ATOM 952 N N . HIS A 1 120 ? -9.626 -6.250 -2.874 1.00 96.50 120 HIS A N 1
ATOM 953 C CA . HIS A 1 120 ? -10.388 -6.334 -1.630 1.00 96.50 120 HIS A CA 1
ATOM 954 C C . HIS A 1 120 ? -9.615 -5.728 -0.451 1.00 96.50 120 HIS A C 1
ATOM 956 O O . HIS A 1 120 ? -10.184 -4.975 0.342 1.00 96.50 120 HIS A O 1
ATOM 962 N N . TYR A 1 121 ? -8.305 -5.978 -0.371 1.00 96.88 121 TYR A N 1
ATOM 963 C CA . TYR A 1 121 ? -7.446 -5.381 0.646 1.00 96.88 121 TYR A CA 1
ATOM 964 C C . TYR A 1 121 ? -7.433 -3.852 0.556 1.00 96.88 121 TYR A C 1
ATOM 966 O O . TYR A 1 121 ? -7.651 -3.182 1.566 1.00 96.88 121 TYR A O 1
ATOM 974 N N . ILE A 1 122 ? -7.254 -3.294 -0.646 1.00 95.75 122 ILE A N 1
ATOM 975 C CA . ILE A 1 122 ? -7.247 -1.842 -0.884 1.00 95.75 122 ILE A CA 1
ATOM 976 C C . ILE A 1 122 ? -8.601 -1.215 -0.533 1.00 95.75 122 ILE A C 1
ATOM 978 O O . ILE A 1 122 ? -8.666 -0.185 0.141 1.00 95.75 122 ILE A O 1
ATOM 982 N N . ASN A 1 123 ? -9.693 -1.864 -0.929 1.00 95.25 123 ASN A N 1
ATOM 983 C CA . ASN A 1 123 ? -11.041 -1.382 -0.650 1.00 95.25 123 ASN A CA 1
ATOM 984 C C . ASN A 1 123 ? -11.443 -1.495 0.826 1.00 95.25 123 ASN A C 1
ATOM 986 O O . ASN A 1 123 ? -12.340 -0.778 1.264 1.00 95.25 123 ASN A O 1
ATOM 990 N N . GLY A 1 124 ? -10.765 -2.345 1.600 1.00 95.06 124 GLY A N 1
ATOM 991 C CA . GLY A 1 124 ? -10.977 -2.485 3.037 1.00 95.06 124 GLY A CA 1
ATOM 992 C C . GLY A 1 124 ? -10.361 -1.373 3.889 1.00 95.06 124 GLY A C 1
ATOM 993 O O . GLY A 1 124 ? -10.590 -1.358 5.097 1.00 95.06 124 GLY A O 1
ATOM 994 N N . PHE A 1 125 ? -9.565 -0.459 3.324 1.00 95.38 125 PHE A N 1
ATOM 995 C CA . PHE A 1 125 ? -8.966 0.635 4.093 1.00 95.38 125 PHE A CA 1
ATOM 996 C C . PHE A 1 125 ? -9.978 1.720 4.490 1.00 95.38 125 PHE A C 1
ATOM 998 O O . PHE A 1 125 ? -11.023 1.899 3.866 1.00 95.38 125 PHE A O 1
ATOM 1005 N N . SER A 1 126 ? -9.630 2.507 5.515 1.00 93.00 126 SER A N 1
ATOM 1006 C CA . SER A 1 126 ? -10.372 3.725 5.864 1.00 93.00 126 SER A CA 1
ATOM 1007 C C . SER A 1 126 ? -10.503 4.671 4.665 1.00 93.00 126 SER A C 1
ATOM 1009 O O . SER A 1 126 ? -9.604 4.750 3.827 1.00 93.00 126 SER A O 1
ATOM 1011 N N . ALA A 1 127 ? -11.588 5.450 4.602 1.00 90.12 127 ALA A N 1
ATOM 1012 C CA . ALA A 1 127 ? -11.906 6.294 3.441 1.00 90.12 127 ALA A CA 1
ATOM 1013 C C . ALA A 1 127 ? -10.739 7.194 2.987 1.00 90.12 127 ALA A C 1
ATOM 1015 O O . ALA A 1 127 ? -10.462 7.314 1.798 1.00 90.12 127 ALA A O 1
ATOM 1016 N N . LYS A 1 128 ? -10.003 7.781 3.942 1.00 85.44 128 LYS A N 1
ATOM 1017 C CA . LYS A 1 128 ? -8.821 8.607 3.645 1.00 85.44 128 LYS A CA 1
ATOM 1018 C C . LYS A 1 128 ? -7.653 7.802 3.084 1.00 85.44 128 LYS A C 1
ATOM 1020 O O . LYS A 1 128 ? -6.922 8.325 2.258 1.00 85.44 128 LYS A O 1
ATOM 1025 N N . ALA A 1 129 ? -7.437 6.581 3.567 1.00 88.19 129 ALA A N 1
ATOM 1026 C CA . ALA A 1 129 ? -6.381 5.716 3.059 1.00 88.19 129 ALA A CA 1
ATOM 1027 C C . ALA A 1 129 ? -6.738 5.170 1.669 1.00 88.19 129 ALA A C 1
ATOM 1029 O O . ALA A 1 129 ? -5.875 5.160 0.797 1.00 88.19 129 ALA A O 1
ATOM 1030 N N . LYS A 1 130 ? -8.008 4.816 1.436 1.00 89.94 130 LYS A N 1
ATOM 1031 C CA . LYS A 1 130 ? -8.514 4.422 0.117 1.00 89.94 130 LYS A CA 1
ATOM 1032 C C . LYS A 1 130 ? -8.344 5.535 -0.930 1.00 89.94 130 LYS A C 1
ATOM 1034 O O . LYS A 1 130 ? -7.772 5.279 -1.981 1.00 89.94 130 LYS A O 1
ATOM 1039 N N . ASP A 1 131 ? -8.709 6.778 -0.598 1.00 87.50 131 ASP A N 1
ATOM 1040 C CA . ASP A 1 131 ? -8.557 7.949 -1.488 1.00 87.50 131 ASP A CA 1
ATOM 1041 C C . ASP A 1 131 ? -7.111 8.149 -1.991 1.00 87.50 131 ASP A C 1
ATOM 1043 O O . ASP A 1 131 ? -6.886 8.615 -3.108 1.00 87.50 131 ASP A O 1
ATOM 1047 N N . ILE A 1 132 ? -6.104 7.757 -1.201 1.00 85.75 132 ILE A N 1
ATOM 1048 C CA . ILE A 1 132 ? -4.702 7.783 -1.645 1.00 85.75 132 ILE A CA 1
ATOM 1049 C C . ILE A 1 132 ? -4.494 6.819 -2.816 1.00 85.75 132 ILE A C 1
ATOM 1051 O O . ILE A 1 132 ? -3.882 7.199 -3.812 1.00 85.75 132 ILE A O 1
ATOM 1055 N N . PHE A 1 133 ? -4.977 5.580 -2.699 1.00 88.19 133 PHE A N 1
ATOM 1056 C CA . PHE A 1 133 ? -4.823 4.561 -3.739 1.00 88.19 133 PHE A CA 1
ATOM 1057 C C . PHE A 1 133 ? -5.631 4.903 -4.992 1.00 88.19 133 PHE A C 1
ATOM 1059 O O . PHE A 1 133 ? -5.128 4.702 -6.099 1.00 88.19 133 PHE A O 1
ATOM 1066 N N . ASP A 1 134 ? -6.809 5.507 -4.822 1.00 87.69 134 ASP A N 1
ATOM 1067 C CA . ASP A 1 134 ? -7.627 6.017 -5.926 1.00 87.69 134 ASP A CA 1
ATOM 1068 C C . ASP A 1 134 ? -6.869 7.100 -6.714 1.00 87.69 134 ASP A C 1
ATOM 1070 O O . ASP A 1 134 ? -6.811 7.055 -7.942 1.00 87.69 134 ASP A O 1
ATOM 1074 N N . LYS A 1 135 ? -6.183 8.025 -6.024 1.00 85.56 135 LYS A N 1
ATOM 1075 C CA . LYS A 1 135 ? -5.329 9.058 -6.650 1.00 85.56 135 LYS A CA 1
ATOM 1076 C C . LYS A 1 135 ? -4.087 8.510 -7.342 1.00 85.56 135 LYS A C 1
ATOM 1078 O O . LYS A 1 135 ? -3.575 9.139 -8.266 1.00 85.56 135 LYS A O 1
ATOM 1083 N N . PHE A 1 136 ? -3.581 7.367 -6.890 1.00 84.69 136 PHE A N 1
ATOM 1084 C CA . PHE A 1 136 ? -2.535 6.635 -7.602 1.00 84.69 136 PHE A CA 1
ATOM 1085 C C . PHE A 1 136 ? -3.071 5.848 -8.801 1.00 84.69 136 PHE A C 1
ATOM 1087 O O . PHE A 1 136 ? -2.265 5.332 -9.572 1.00 84.69 136 PHE A O 1
ATOM 1094 N N . GLU A 1 137 ? -4.395 5.749 -8.951 1.00 90.12 137 GLU A N 1
ATOM 1095 C CA . GLU A 1 137 ? -5.064 4.860 -9.900 1.00 90.12 137 GLU A CA 1
ATOM 1096 C C . GLU A 1 137 ? -4.580 3.407 -9.762 1.00 90.12 137 GLU A C 1
ATOM 1098 O O . GLU A 1 137 ? -4.437 2.686 -10.750 1.00 90.12 137 GLU A O 1
ATOM 1103 N N . PHE A 1 138 ? -4.289 2.972 -8.528 1.00 93.56 138 PHE A N 1
ATOM 1104 C CA . PHE A 1 138 ? -3.529 1.742 -8.306 1.00 93.56 138 PHE A CA 1
ATOM 1105 C C . PHE A 1 138 ? -4.278 0.485 -8.766 1.00 93.56 138 PHE A C 1
ATOM 1107 O O . PHE A 1 138 ? -3.646 -0.426 -9.290 1.00 93.56 138 PHE A O 1
ATOM 1114 N N . GLU A 1 139 ? -5.612 0.461 -8.672 1.00 94.44 139 GLU A N 1
ATOM 1115 C CA . GLU A 1 139 ? -6.429 -0.641 -9.204 1.00 94.44 139 GLU A CA 1
ATOM 1116 C C . GLU A 1 139 ? -6.184 -0.879 -10.704 1.00 94.44 139 GLU A C 1
ATOM 1118 O O . GLU A 1 139 ? -6.033 -2.023 -11.123 1.00 94.44 139 GLU A O 1
ATOM 1123 N N . LYS A 1 140 ? -6.013 0.181 -11.509 1.00 95.19 140 LYS A N 1
ATOM 1124 C CA . LYS A 1 140 ? -5.703 0.034 -12.944 1.00 95.19 140 LYS A CA 1
ATOM 1125 C C . LYS A 1 140 ? -4.337 -0.606 -13.174 1.00 95.19 140 LYS A C 1
ATOM 1127 O O . LYS A 1 140 ? -4.144 -1.361 -14.124 1.00 95.19 140 LYS A O 1
ATOM 1132 N N . GLU A 1 141 ? -3.368 -0.275 -12.326 1.00 95.25 141 GLU A N 1
ATOM 1133 C CA . GLU A 1 141 ? -2.023 -0.836 -12.424 1.00 95.25 141 GLU A CA 1
ATOM 1134 C C . GLU A 1 141 ? -1.976 -2.290 -11.929 1.00 95.25 141 GLU A C 1
ATOM 1136 O O . GLU A 1 141 ? -1.203 -3.090 -12.455 1.00 95.25 141 GLU A O 1
ATOM 1141 N N . ILE A 1 142 ? -2.841 -2.658 -10.980 1.00 95.94 142 ILE A N 1
ATOM 1142 C CA . ILE A 1 142 ? -3.061 -4.048 -10.562 1.00 95.94 142 ILE A CA 1
ATOM 1143 C C . ILE A 1 142 ? -3.625 -4.862 -11.727 1.00 95.94 142 ILE A C 1
ATOM 1145 O O . ILE A 1 142 ? -3.057 -5.903 -12.049 1.00 95.94 142 ILE A O 1
ATOM 1149 N N . ASP A 1 143 ? -4.671 -4.366 -12.392 1.00 96.06 143 ASP A N 1
ATOM 1150 C CA . ASP A 1 143 ? -5.283 -5.022 -13.556 1.00 96.06 143 ASP A CA 1
ATOM 1151 C C . ASP A 1 143 ? -4.256 -5.262 -14.662 1.00 96.06 143 ASP A C 1
ATOM 1153 O O . ASP A 1 143 ? -4.077 -6.382 -15.133 1.00 96.06 143 ASP A O 1
ATOM 1157 N N . LYS A 1 144 ? -3.486 -4.226 -15.003 1.00 95.38 144 LYS A N 1
ATOM 1158 C CA . LYS A 1 144 ? -2.439 -4.314 -16.022 1.00 95.38 144 LYS A CA 1
ATOM 1159 C C . LYS A 1 144 ? -1.338 -5.324 -15.667 1.00 95.38 144 LYS A C 1
ATOM 1161 O O . LYS A 1 144 ? -0.786 -5.984 -16.550 1.00 95.38 144 LYS A O 1
ATOM 1166 N N . LEU A 1 145 ? -0.961 -5.426 -14.393 1.00 94.50 145 LEU A N 1
ATOM 1167 C CA . LEU A 1 145 ? 0.023 -6.408 -13.930 1.00 94.50 145 LEU A CA 1
ATOM 1168 C C . LEU A 1 145 ? -0.519 -7.836 -13.943 1.00 94.50 145 LEU A C 1
ATOM 1170 O O . LEU A 1 145 ? 0.251 -8.768 -14.196 1.00 94.50 145 LEU A O 1
ATOM 1174 N N . ASP A 1 146 ? -1.803 -7.998 -13.644 1.00 94.88 146 ASP A N 1
ATOM 1175 C CA . ASP A 1 146 ? -2.494 -9.283 -13.654 1.00 94.88 146 ASP A CA 1
ATOM 1176 C C . ASP A 1 146 ? -2.646 -9.813 -15.083 1.00 94.88 146 ASP A C 1
ATOM 1178 O O . ASP A 1 146 ? -2.204 -10.921 -15.374 1.00 94.88 146 ASP A O 1
ATOM 1182 N N . GLU A 1 147 ? -3.098 -8.970 -16.018 1.00 94.94 147 GLU A N 1
ATOM 1183 C CA . GLU A 1 147 ? -3.159 -9.280 -17.456 1.00 94.94 147 GLU A CA 1
ATOM 1184 C C . GLU A 1 147 ? -1.788 -9.679 -18.026 1.00 94.94 147 GLU A C 1
ATOM 1186 O O . GLU A 1 147 ? -1.675 -10.537 -18.903 1.00 94.94 147 GLU A O 1
ATOM 1191 N N . ALA A 1 148 ? -0.715 -9.080 -17.502 1.00 93.81 148 ALA A N 1
ATOM 1192 C CA . ALA A 1 148 ? 0.654 -9.423 -17.869 1.00 93.81 148 ALA A CA 1
ATOM 1193 C C . ALA A 1 148 ? 1.187 -10.698 -17.181 1.00 93.81 148 ALA A C 1
ATOM 1195 O O . ALA A 1 148 ? 2.326 -11.080 -17.452 1.00 93.81 148 ALA A O 1
ATOM 1196 N N . ASN A 1 149 ? 0.415 -11.345 -16.299 1.00 92.12 149 ASN A N 1
ATOM 1197 C CA . ASN A 1 149 ? 0.820 -12.470 -15.445 1.00 92.12 149 ASN A CA 1
ATOM 1198 C C . ASN A 1 149 ? 2.052 -12.161 -14.572 1.00 92.12 149 ASN A C 1
ATOM 1200 O O . ASN A 1 149 ? 2.954 -12.986 -14.400 1.00 92.12 149 ASN A O 1
ATOM 1204 N N . ARG A 1 150 ? 2.134 -10.934 -14.042 1.00 91.88 150 ARG A N 1
ATOM 1205 C CA . ARG A 1 150 ? 3.281 -10.463 -13.239 1.00 91.88 150 ARG A CA 1
ATOM 1206 C C . ARG A 1 150 ? 2.927 -10.037 -11.831 1.00 91.88 150 ARG A C 1
ATOM 1208 O O . ARG A 1 150 ? 3.839 -9.959 -11.009 1.00 91.88 150 ARG A O 1
ATOM 1215 N N . LEU A 1 151 ? 1.652 -9.774 -11.555 1.00 93.50 151 LEU A N 1
ATOM 1216 C CA . LEU A 1 151 ? 1.189 -9.239 -10.277 1.00 93.50 151 LEU A CA 1
ATOM 1217 C C . LEU A 1 151 ? 1.717 -10.043 -9.083 1.00 93.50 151 LEU A C 1
ATOM 1219 O O . LEU A 1 151 ? 2.413 -9.484 -8.234 1.00 93.50 151 LEU A O 1
ATOM 1223 N N . TYR A 1 152 ? 1.477 -11.358 -9.070 1.00 93.69 152 TYR A N 1
ATOM 1224 C CA . TYR A 1 152 ? 1.936 -12.232 -7.990 1.00 93.69 152 TYR A CA 1
ATOM 1225 C C . TYR A 1 152 ? 3.454 -12.161 -7.789 1.00 93.69 152 TYR A C 1
ATOM 1227 O O . TYR A 1 152 ? 3.928 -11.921 -6.683 1.00 93.69 152 TYR A O 1
ATOM 1235 N N . LYS A 1 153 ? 4.234 -12.299 -8.868 1.00 92.62 153 LYS A N 1
ATOM 1236 C CA . LYS A 1 153 ? 5.703 -12.297 -8.798 1.00 92.62 153 LYS A CA 1
ATOM 1237 C C . LYS A 1 153 ? 6.258 -10.968 -8.285 1.00 92.62 153 LYS A C 1
ATOM 1239 O O . LYS A 1 153 ? 7.222 -10.964 -7.520 1.00 92.62 153 LYS A O 1
ATOM 1244 N N . VAL A 1 154 ? 5.667 -9.845 -8.696 1.00 92.50 154 VAL A N 1
ATOM 1245 C CA . VAL A 1 154 ? 6.054 -8.511 -8.216 1.00 92.50 154 VAL A CA 1
ATOM 1246 C C . VAL A 1 154 ? 5.776 -8.386 -6.720 1.00 92.50 154 VAL A C 1
ATOM 1248 O O . VAL A 1 154 ? 6.677 -7.997 -5.979 1.00 92.50 154 VAL A O 1
ATOM 1251 N N . LEU A 1 155 ? 4.579 -8.768 -6.263 1.00 93.19 155 LEU A N 1
ATOM 1252 C CA . LEU A 1 155 ? 4.218 -8.727 -4.842 1.00 93.19 155 LEU A CA 1
ATOM 1253 C C . LEU A 1 155 ? 5.089 -9.662 -4.001 1.00 93.19 155 LEU A C 1
ATOM 1255 O O . LEU A 1 155 ? 5.608 -9.242 -2.972 1.00 93.19 155 LEU A O 1
ATOM 1259 N N . GLN A 1 156 ? 5.308 -10.894 -4.461 1.00 93.69 156 GLN A N 1
ATOM 1260 C CA . GLN A 1 156 ? 6.148 -11.878 -3.784 1.00 93.69 156 GLN A CA 1
ATOM 1261 C C . GLN A 1 156 ? 7.585 -11.369 -3.622 1.00 93.69 156 GLN A C 1
ATOM 1263 O O . GLN A 1 156 ? 8.136 -11.431 -2.526 1.00 93.69 156 GLN A O 1
ATOM 1268 N N . THR A 1 157 ? 8.176 -10.826 -4.693 1.00 91.75 157 THR A N 1
ATOM 1269 C CA . THR A 1 157 ? 9.536 -10.260 -4.644 1.00 91.75 157 THR A CA 1
ATOM 1270 C C . THR A 1 157 ? 9.580 -9.070 -3.689 1.00 91.75 157 THR A C 1
ATOM 1272 O O . THR A 1 157 ? 10.468 -8.976 -2.853 1.00 91.75 157 THR A O 1
ATOM 1275 N N . PHE A 1 158 ? 8.586 -8.184 -3.764 1.00 91.31 158 PHE A N 1
ATOM 1276 C CA . PHE A 1 158 ? 8.519 -6.993 -2.927 1.00 91.31 158 PHE A CA 1
ATOM 1277 C C . PHE A 1 158 ? 8.398 -7.323 -1.432 1.00 91.31 158 PHE A C 1
ATOM 1279 O O . PHE A 1 158 ? 9.143 -6.774 -0.621 1.00 91.31 158 PHE A O 1
ATOM 1286 N N . VAL A 1 159 ? 7.501 -8.239 -1.060 1.00 90.25 159 VAL A N 1
ATOM 1287 C CA . VAL A 1 159 ? 7.335 -8.682 0.333 1.00 90.25 159 VAL A CA 1
ATOM 1288 C C . VAL A 1 159 ? 8.569 -9.449 0.813 1.00 90.25 159 VAL A C 1
ATOM 1290 O O . VAL A 1 159 ? 9.044 -9.196 1.920 1.00 90.25 159 VAL A O 1
ATOM 1293 N N . GLY A 1 160 ? 9.117 -10.341 -0.018 1.00 88.75 160 GLY A N 1
ATOM 1294 C CA . GLY A 1 160 ? 10.312 -11.121 0.307 1.00 88.75 160 GLY A CA 1
ATOM 1295 C C . GLY A 1 160 ? 11.545 -10.249 0.549 1.00 88.75 160 GLY A C 1
ATOM 1296 O O . GLY A 1 160 ? 12.250 -10.450 1.536 1.00 88.75 160 GLY A O 1
ATOM 1297 N N . ASP A 1 161 ? 11.772 -9.237 -0.291 1.00 85.94 161 ASP A N 1
ATOM 1298 C CA . ASP A 1 161 ? 12.899 -8.310 -0.151 1.00 85.94 161 ASP A CA 1
ATOM 1299 C C . ASP A 1 161 ? 12.752 -7.406 1.083 1.00 85.94 161 ASP A C 1
ATOM 1301 O O . ASP A 1 161 ? 13.718 -7.180 1.815 1.00 85.94 161 ASP A O 1
ATOM 1305 N N . LEU A 1 162 ? 11.535 -6.934 1.382 1.00 82.31 162 LEU A N 1
ATOM 1306 C CA . LEU A 1 162 ? 11.280 -6.179 2.614 1.00 82.31 162 LEU A CA 1
ATOM 1307 C C . LEU A 1 162 ? 11.616 -7.003 3.865 1.00 82.31 162 LEU A C 1
ATOM 1309 O O . LEU A 1 162 ? 12.232 -6.485 4.801 1.00 82.31 162 LEU A O 1
ATOM 1313 N N . GLN A 1 163 ? 11.240 -8.284 3.875 1.00 80.81 163 GLN A N 1
ATOM 1314 C CA . GLN A 1 163 ? 11.528 -9.196 4.980 1.00 80.81 163 GLN A CA 1
ATOM 1315 C C . GLN A 1 163 ? 13.019 -9.540 5.074 1.00 80.81 163 GLN A C 1
ATOM 1317 O O . GLN A 1 163 ? 13.592 -9.465 6.161 1.00 80.81 163 GLN A O 1
ATOM 1322 N N . SER A 1 164 ? 13.664 -9.877 3.953 1.00 76.38 164 SER A N 1
ATOM 1323 C CA . SER A 1 164 ? 15.062 -10.331 3.918 1.00 76.38 164 SER A CA 1
ATOM 1324 C C . SER A 1 164 ? 16.047 -9.247 4.353 1.00 76.38 164 SER A C 1
ATOM 1326 O O . SER A 1 164 ? 17.035 -9.532 5.029 1.00 76.38 164 SER A O 1
ATOM 1328 N N . HIS A 1 165 ? 15.749 -7.987 4.038 1.00 68.94 165 HIS A N 1
ATOM 1329 C CA . HIS A 1 165 ? 16.554 -6.849 4.461 1.00 68.94 165 HIS A CA 1
ATOM 1330 C C . HIS A 1 165 ? 16.197 -6.332 5.868 1.00 68.94 165 HIS A C 1
ATOM 1332 O O . HIS A 1 165 ? 16.798 -5.358 6.328 1.00 68.94 165 HIS A O 1
ATOM 1338 N N . GLY A 1 166 ? 15.231 -6.951 6.561 1.00 63.59 166 GLY A N 1
ATOM 1339 C CA . GLY A 1 166 ? 14.748 -6.497 7.872 1.00 63.59 166 GLY A CA 1
ATOM 1340 C C . GLY A 1 166 ? 14.103 -5.108 7.825 1.00 63.59 166 GLY A C 1
ATOM 1341 O O . GLY A 1 166 ? 13.988 -4.426 8.847 1.00 63.59 166 GLY A O 1
ATOM 1342 N N . LEU A 1 167 ? 13.695 -4.664 6.635 1.00 66.56 167 LEU A N 1
ATOM 1343 C CA . LEU A 1 167 ? 13.180 -3.329 6.366 1.00 66.56 167 LEU A CA 1
ATOM 1344 C C . LEU A 1 167 ? 11.690 -3.299 6.686 1.00 66.56 167 LEU A C 1
ATOM 1346 O O . LEU A 1 167 ? 10.829 -3.212 5.815 1.00 66.56 167 LEU A O 1
ATOM 1350 N N . THR A 1 168 ? 11.376 -3.358 7.976 1.00 69.44 168 THR A N 1
ATOM 1351 C CA . THR A 1 168 ? 10.013 -3.087 8.422 1.00 69.44 168 THR A CA 1
ATOM 1352 C C . THR A 1 168 ? 9.773 -1.591 8.267 1.00 69.44 168 THR A C 1
ATOM 1354 O O . THR A 1 168 ? 10.365 -0.790 8.985 1.00 69.44 168 THR A O 1
ATOM 1357 N N . LEU A 1 169 ? 8.875 -1.189 7.366 1.00 75.19 169 LEU A N 1
ATOM 1358 C CA . LEU A 1 169 ? 8.501 0.219 7.194 1.00 75.19 169 LEU A CA 1
ATOM 1359 C C . LEU A 1 169 ? 7.658 0.750 8.373 1.00 75.19 169 LEU A C 1
ATOM 1361 O O . LEU A 1 169 ? 6.976 1.753 8.214 1.00 75.19 169 LEU A O 1
ATOM 1365 N N . SER A 1 170 ? 7.682 0.117 9.549 1.00 76.62 170 SER A N 1
ATOM 1366 C CA . SER A 1 170 ? 6.953 0.577 10.737 1.00 76.62 170 SER A CA 1
ATOM 1367 C C . SER A 1 170 ? 7.469 1.954 11.177 1.00 76.62 170 SER A C 1
ATOM 1369 O O . SER A 1 170 ? 8.674 2.210 11.074 1.00 76.62 170 SER A O 1
ATOM 1371 N N . PRO A 1 171 ? 6.599 2.829 11.717 1.00 73.25 171 PRO A N 1
ATOM 1372 C CA . PRO A 1 171 ? 7.009 4.057 12.395 1.00 73.25 171 PRO A CA 1
ATOM 1373 C C . PRO A 1 171 ? 8.103 3.877 13.458 1.00 73.25 171 PRO A C 1
ATOM 1375 O O . PRO A 1 171 ? 8.860 4.817 13.683 1.00 73.25 171 PRO A O 1
ATOM 1378 N N . ASP A 1 172 ? 8.208 2.690 14.066 1.00 75.19 172 ASP A N 1
ATOM 1379 C CA . ASP A 1 172 ? 9.212 2.380 15.096 1.00 75.19 172 ASP A CA 1
ATOM 1380 C C . ASP A 1 172 ? 10.635 2.245 14.533 1.00 75.19 172 ASP A C 1
ATOM 1382 O O . ASP A 1 172 ? 11.611 2.509 15.230 1.00 75.19 172 ASP A O 1
ATOM 1386 N N . VAL A 1 173 ? 10.758 1.824 13.269 1.00 75.31 173 VAL A N 1
ATOM 1387 C CA . VAL A 1 173 ? 12.046 1.593 12.589 1.00 75.31 173 VAL A CA 1
ATOM 1388 C C . VAL A 1 173 ? 12.385 2.762 11.669 1.00 75.31 173 VAL A C 1
ATOM 1390 O O . VAL A 1 173 ? 13.525 3.220 11.626 1.00 75.31 173 VAL A O 1
ATOM 1393 N N . ILE A 1 174 ? 11.388 3.259 10.933 1.00 72.50 174 ILE A N 1
ATOM 1394 C CA . ILE A 1 174 ? 11.519 4.392 10.019 1.00 72.50 174 ILE A CA 1
ATOM 1395 C C . ILE A 1 174 ? 10.521 5.456 10.450 1.00 72.50 174 ILE A C 1
ATOM 1397 O O . ILE A 1 174 ? 9.315 5.335 10.207 1.00 72.50 174 ILE A O 1
ATOM 1401 N N . SER A 1 175 ? 11.027 6.535 11.042 1.00 76.44 175 SER A N 1
ATOM 1402 C CA . SER A 1 175 ? 10.200 7.676 11.437 1.00 76.44 175 SER A CA 1
ATOM 1403 C C . SER A 1 175 ? 9.449 8.268 10.239 1.00 76.44 175 SER A C 1
ATOM 1405 O O . SER A 1 175 ? 9.854 8.126 9.083 1.00 76.44 175 SER A O 1
ATOM 1407 N N . ASN A 1 176 ? 8.349 8.974 10.498 1.00 74.81 176 ASN A N 1
ATOM 1408 C CA . ASN A 1 176 ? 7.566 9.601 9.429 1.00 74.81 176 ASN A CA 1
ATOM 1409 C C . ASN A 1 176 ? 8.399 10.590 8.592 1.00 74.81 176 ASN A C 1
ATOM 1411 O O . ASN A 1 176 ? 8.238 10.646 7.376 1.00 74.81 176 ASN A O 1
ATOM 1415 N N . THR A 1 177 ? 9.327 11.315 9.223 1.00 73.56 177 THR A N 1
ATOM 1416 C CA . THR A 1 177 ? 10.247 12.232 8.535 1.00 73.56 177 THR A CA 1
ATOM 1417 C C . THR A 1 177 ? 11.189 11.484 7.593 1.00 73.56 177 THR A C 1
ATOM 1419 O O . THR A 1 177 ? 11.340 11.868 6.437 1.00 73.56 177 THR A O 1
ATOM 1422 N N . GLN A 1 178 ? 11.780 10.376 8.053 1.00 74.94 178 GLN A N 1
ATOM 1423 C CA . GLN A 1 178 ? 12.640 9.533 7.215 1.00 74.94 178 GLN A CA 1
ATOM 1424 C C . GLN A 1 178 ? 11.870 8.920 6.046 1.00 74.94 178 GLN A C 1
ATOM 1426 O O . GLN A 1 178 ? 12.388 8.874 4.934 1.00 74.94 178 GLN A O 1
ATOM 1431 N N . MET A 1 179 ? 10.619 8.510 6.277 1.00 80.31 179 MET A N 1
ATOM 1432 C CA . MET A 1 179 ? 9.753 8.005 5.216 1.00 80.31 179 MET A CA 1
ATOM 1433 C C . MET A 1 179 ? 9.495 9.076 4.147 1.00 80.31 179 MET A C 1
ATOM 1435 O O . MET A 1 179 ? 9.544 8.770 2.958 1.00 80.31 179 MET A O 1
ATOM 1439 N N . GLY A 1 180 ? 9.279 10.331 4.558 1.00 75.62 180 GLY A N 1
ATOM 1440 C CA . GLY A 1 180 ? 9.169 11.472 3.646 1.00 75.62 180 GLY A CA 1
ATOM 1441 C C . GLY A 1 180 ? 10.408 11.629 2.764 1.00 75.62 180 GLY A C 1
ATOM 1442 O O . GLY A 1 180 ? 10.284 11.637 1.542 1.00 75.62 180 GLY A O 1
ATOM 1443 N N . TYR A 1 181 ? 11.602 11.639 3.365 1.00 76.56 181 TYR A N 1
ATOM 1444 C CA . TYR A 1 181 ? 12.860 11.720 2.612 1.00 76.56 181 TYR A CA 1
ATOM 1445 C C . TYR A 1 181 ? 13.068 10.536 1.664 1.00 76.56 181 TYR A C 1
ATOM 1447 O O . TYR A 1 181 ? 13.534 10.723 0.544 1.00 76.56 181 TYR A O 1
ATOM 1455 N N . LEU A 1 182 ? 12.702 9.319 2.079 1.00 77.81 182 LEU A N 1
ATOM 1456 C CA . LEU A 1 182 ? 12.765 8.147 1.208 1.00 77.81 182 LEU A CA 1
ATOM 1457 C C . LEU A 1 182 ? 11.873 8.328 -0.027 1.00 77.81 182 LEU A C 1
ATOM 1459 O O . LEU A 1 182 ? 12.312 8.063 -1.143 1.00 77.81 182 LEU A O 1
ATOM 1463 N N . PHE A 1 183 ? 10.637 8.798 0.154 1.00 76.06 183 PHE A N 1
ATOM 1464 C CA . PHE A 1 183 ? 9.724 9.054 -0.960 1.00 76.06 183 PHE A CA 1
ATOM 1465 C C . PHE A 1 183 ? 10.223 10.162 -1.890 1.00 76.06 183 PHE A C 1
ATOM 1467 O O . PHE A 1 183 ? 10.150 9.998 -3.107 1.00 76.06 183 PHE A O 1
ATOM 1474 N N . GLU A 1 184 ? 10.745 11.262 -1.345 1.00 77.19 184 GLU A N 1
ATOM 1475 C CA . GLU A 1 184 ? 11.325 12.348 -2.142 1.00 77.19 184 GLU A CA 1
ATOM 1476 C C . GLU A 1 184 ? 12.484 11.845 -3.009 1.00 77.19 184 GLU A C 1
ATOM 1478 O O . GLU A 1 184 ? 12.496 12.081 -4.218 1.00 77.19 184 GLU A O 1
ATOM 1483 N N . GLU A 1 185 ? 13.400 11.071 -2.423 1.00 78.56 185 GLU A N 1
ATOM 1484 C CA . GLU A 1 185 ? 14.530 10.485 -3.145 1.00 78.56 185 GLU A CA 1
ATOM 1485 C C . GLU A 1 185 ? 14.089 9.485 -4.221 1.00 78.56 185 GLU A C 1
ATOM 1487 O O . GLU A 1 185 ? 14.646 9.467 -5.321 1.00 78.56 185 GLU A O 1
ATOM 1492 N N . LEU A 1 186 ? 13.055 8.682 -3.953 1.00 78.19 186 LEU A N 1
ATOM 1493 C CA . LEU A 1 186 ? 12.482 7.776 -4.950 1.00 78.19 186 LEU A CA 1
ATOM 1494 C C . LEU A 1 186 ? 11.863 8.540 -6.117 1.00 78.19 186 LEU A C 1
ATOM 1496 O O . LEU A 1 186 ? 12.134 8.212 -7.271 1.00 78.19 186 LEU A O 1
ATOM 1500 N N . ILE A 1 187 ? 11.062 9.569 -5.838 1.00 76.62 187 ILE A N 1
ATOM 1501 C CA . ILE A 1 187 ? 10.448 10.406 -6.874 1.00 76.62 187 ILE A CA 1
ATOM 1502 C C . ILE A 1 187 ? 11.533 11.095 -7.703 1.00 76.62 187 ILE A C 1
ATOM 1504 O O . ILE A 1 187 ? 11.448 11.081 -8.931 1.00 76.62 187 ILE A O 1
ATOM 1508 N N . ARG A 1 188 ? 12.569 11.645 -7.055 1.00 77.88 188 ARG A N 1
ATOM 1509 C CA . ARG A 1 188 ? 13.727 12.243 -7.730 1.00 77.88 188 ARG A CA 1
ATOM 1510 C C . ARG A 1 188 ? 14.368 11.242 -8.693 1.00 77.88 188 ARG A C 1
ATOM 1512 O O . ARG A 1 188 ? 14.477 11.543 -9.877 1.00 77.88 188 ARG A O 1
ATOM 1519 N N . LYS A 1 189 ? 14.687 10.031 -8.225 1.00 78.12 189 LYS A N 1
ATOM 1520 C CA . LYS A 1 189 ? 15.318 8.980 -9.041 1.00 78.12 189 LYS A CA 1
ATOM 1521 C C . LYS A 1 189 ? 14.432 8.504 -10.201 1.00 78.12 189 LYS A C 1
ATOM 1523 O O . LYS A 1 189 ? 14.923 8.334 -11.314 1.00 78.12 189 LYS A O 1
ATOM 1528 N N . PHE A 1 190 ? 13.127 8.322 -9.974 1.00 75.56 190 PHE A N 1
ATOM 1529 C CA . PHE A 1 190 ? 12.182 7.976 -11.045 1.00 75.56 190 PHE A CA 1
ATOM 1530 C C . PHE A 1 190 ? 12.050 9.101 -12.085 1.00 75.56 190 PHE A C 1
ATOM 1532 O O . PHE A 1 190 ? 11.896 8.815 -13.270 1.00 75.56 190 PHE A O 1
ATOM 1539 N N . ASN A 1 191 ? 12.125 10.369 -11.667 1.00 72.19 191 ASN A N 1
ATOM 1540 C CA . ASN A 1 191 ? 12.048 11.521 -12.568 1.00 72.19 191 ASN A CA 1
ATOM 1541 C C . ASN A 1 191 ? 13.343 11.750 -13.361 1.00 72.19 191 ASN A C 1
ATOM 1543 O O . ASN A 1 191 ? 13.267 12.129 -14.524 1.00 72.19 191 ASN A O 1
ATOM 1547 N N . GLU A 1 192 ? 14.515 11.502 -12.773 1.00 73.81 192 GLU A N 1
ATOM 1548 C CA . GLU A 1 192 ? 15.803 11.561 -13.483 1.00 73.81 192 GLU A CA 1
ATOM 1549 C C . GLU A 1 192 ? 15.822 10.585 -14.663 1.00 73.81 192 GLU A C 1
ATOM 1551 O O . GLU A 1 192 ? 16.117 10.978 -15.788 1.00 73.81 192 GLU A O 1
ATOM 1556 N N . GLN A 1 193 ? 15.370 9.350 -14.434 1.00 65.56 193 GLN A N 1
ATOM 1557 C CA . GLN A 1 193 ? 15.217 8.335 -15.481 1.00 65.56 193 GLN A CA 1
ATOM 1558 C C . GLN A 1 193 ? 14.132 8.694 -16.512 1.00 65.56 193 GLN A C 1
ATOM 1560 O O . GLN A 1 193 ? 14.234 8.320 -17.675 1.00 65.56 193 GLN A O 1
ATOM 1565 N N . ALA A 1 194 ? 13.098 9.444 -16.113 1.00 58.84 194 ALA A N 1
ATOM 1566 C CA . ALA A 1 194 ? 12.067 9.937 -17.028 1.00 58.84 194 ALA A CA 1
ATOM 1567 C C . ALA A 1 194 ? 12.542 11.078 -17.933 1.00 58.84 194 ALA A C 1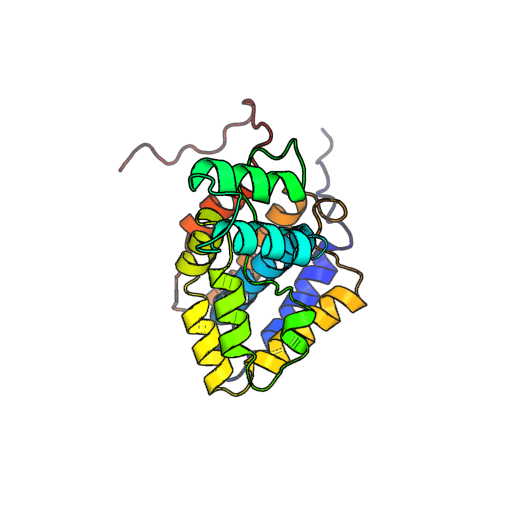
ATOM 1569 O O . ALA A 1 194 ? 12.124 11.160 -19.088 1.00 58.84 194 ALA A O 1
ATOM 1570 N N . ASN A 1 195 ? 13.419 11.943 -17.425 1.00 54.56 195 ASN A N 1
ATOM 1571 C CA . ASN A 1 195 ? 14.010 13.027 -18.204 1.00 54.56 195 ASN A CA 1
ATOM 1572 C C . ASN A 1 195 ? 15.025 12.522 -19.239 1.00 54.56 195 ASN A C 1
ATOM 1574 O O . ASN A 1 195 ? 15.180 13.167 -20.273 1.00 54.56 195 ASN A O 1
ATOM 1578 N N . GLU A 1 196 ? 15.668 11.375 -19.004 1.00 54.44 196 GLU A N 1
ATOM 1579 C CA . GLU A 1 196 ? 16.542 10.724 -19.991 1.00 54.44 196 GLU A CA 1
ATOM 1580 C C . GLU A 1 196 ? 15.769 10.191 -21.221 1.00 54.44 196 GLU A C 1
ATOM 1582 O O . GLU A 1 196 ? 16.355 10.080 -22.295 1.00 54.44 196 GLU A O 1
ATOM 1587 N N . GLU A 1 197 ? 14.456 9.933 -21.114 1.00 50.19 197 GLU A N 1
ATOM 1588 C CA . GLU A 1 197 ? 13.625 9.355 -22.194 1.00 50.19 197 GLU A CA 1
ATOM 1589 C C . GLU A 1 197 ? 12.624 10.334 -22.858 1.00 50.19 197 GLU A C 1
ATOM 1591 O O . GLU A 1 197 ? 11.854 9.909 -23.712 1.00 50.19 197 GLU A O 1
ATOM 1596 N N . ALA A 1 198 ? 12.652 11.631 -22.520 1.00 41.09 198 ALA A N 1
ATOM 1597 C CA . ALA A 1 198 ? 11.869 12.731 -23.119 1.00 41.09 198 ALA A CA 1
ATOM 1598 C C . ALA A 1 198 ? 10.367 12.457 -23.413 1.00 41.09 198 ALA A C 1
ATOM 1600 O O . ALA A 1 198 ? 10.003 11.911 -24.453 1.00 41.09 198 ALA A O 1
ATOM 1601 N N . GLY A 1 199 ? 9.467 12.996 -22.573 1.00 45.19 199 GLY A N 1
ATOM 1602 C CA . GLY A 1 199 ? 8.123 13.393 -23.036 1.00 45.19 199 GLY A CA 1
ATOM 1603 C C . GLY A 1 199 ? 6.939 13.239 -22.078 1.00 45.19 199 GLY A C 1
ATOM 1604 O O . GLY A 1 199 ? 5.961 13.956 -22.254 1.00 45.19 199 GLY A O 1
ATOM 1605 N N . ASP A 1 200 ? 6.998 12.387 -21.050 1.00 45.00 200 ASP A N 1
ATOM 1606 C CA . ASP A 1 200 ? 5.835 12.148 -20.172 1.00 45.00 200 ASP A CA 1
ATOM 1607 C C . ASP A 1 200 ? 5.966 12.857 -18.814 1.00 45.00 200 ASP A C 1
ATOM 1609 O O . ASP A 1 200 ? 6.355 12.294 -17.781 1.00 45.00 200 ASP A O 1
ATOM 1613 N N . HIS A 1 201 ? 5.599 14.139 -18.802 1.00 45.50 201 HIS A N 1
ATOM 1614 C CA . HIS A 1 201 ? 5.438 14.917 -17.578 1.00 45.50 201 HIS A CA 1
ATOM 1615 C C . HIS A 1 201 ? 4.094 14.621 -16.907 1.00 45.50 201 HIS A C 1
ATOM 1617 O O . HIS A 1 201 ? 3.101 15.312 -17.109 1.00 45.50 201 HIS A O 1
ATOM 1623 N N . PHE A 1 202 ? 4.094 13.626 -16.021 1.00 47.19 202 PHE A N 1
ATOM 1624 C CA . PHE A 1 202 ? 3.115 13.544 -14.940 1.00 47.19 202 PHE A CA 1
ATOM 1625 C C . PHE A 1 202 ? 3.834 13.635 -13.595 1.00 47.19 202 PHE A C 1
ATOM 1627 O O . PHE A 1 202 ? 4.474 12.686 -13.149 1.00 47.19 202 PHE A O 1
ATOM 1634 N N . THR A 1 203 ? 3.741 14.791 -12.947 1.00 50.53 203 THR A N 1
ATOM 1635 C CA . THR A 1 203 ? 4.209 14.997 -11.574 1.00 50.53 203 THR A CA 1
ATOM 1636 C C . THR A 1 203 ? 2.976 15.341 -10.752 1.00 50.53 203 THR A C 1
ATOM 1638 O O . THR A 1 203 ? 2.563 16.504 -10.766 1.00 50.53 203 THR A O 1
ATOM 1641 N N . PRO A 1 204 ? 2.337 14.391 -10.047 1.00 48.66 204 PRO A N 1
ATOM 1642 C CA . PRO A 1 204 ? 1.193 14.737 -9.231 1.00 48.66 204 PRO A CA 1
ATOM 1643 C C . PRO A 1 204 ? 1.723 15.419 -7.968 1.00 48.66 204 PRO A C 1
ATOM 1645 O O . PRO A 1 204 ? 1.980 14.788 -6.944 1.00 48.66 204 PRO A O 1
ATOM 1648 N N . ARG A 1 205 ? 1.899 16.743 -8.036 1.00 44.00 205 ARG A N 1
ATOM 1649 C CA . ARG A 1 205 ? 2.176 17.609 -6.875 1.00 44.00 205 ARG A CA 1
ATOM 1650 C C . ARG A 1 205 ? 1.160 17.385 -5.742 1.00 44.00 205 ARG A C 1
ATOM 1652 O O . ARG A 1 205 ? 1.472 17.639 -4.581 1.00 44.00 205 ARG A O 1
ATOM 1659 N N . GLU A 1 206 ? -0.023 16.864 -6.065 1.00 44.53 206 GLU A N 1
ATOM 1660 C CA . GLU A 1 206 ? -1.059 16.488 -5.104 1.00 44.53 206 GLU A CA 1
ATOM 1661 C C . GLU A 1 206 ? -0.727 15.234 -4.291 1.00 44.53 206 GLU A C 1
ATOM 1663 O O . GLU A 1 206 ? -1.000 15.213 -3.095 1.00 44.53 206 GLU A O 1
ATOM 1668 N N . VAL A 1 207 ? -0.073 14.230 -4.884 1.00 49.47 207 VAL A N 1
ATOM 1669 C CA . VAL A 1 207 ? 0.314 12.988 -4.191 1.00 49.47 207 VAL A CA 1
ATOM 1670 C C . VAL A 1 207 ? 1.361 13.284 -3.115 1.00 49.47 207 VAL A C 1
ATOM 1672 O O . VAL A 1 207 ? 1.207 12.864 -1.972 1.00 49.47 207 VAL A O 1
ATOM 1675 N N . ILE A 1 208 ? 2.364 14.111 -3.433 1.00 50.12 208 ILE A N 1
ATOM 1676 C CA . ILE A 1 208 ? 3.382 14.554 -2.465 1.00 50.12 208 ILE A CA 1
ATOM 1677 C C . ILE A 1 208 ? 2.716 15.296 -1.294 1.00 50.12 208 ILE A C 1
ATOM 1679 O O . ILE A 1 208 ? 2.981 14.991 -0.132 1.00 50.12 208 ILE A O 1
ATOM 1683 N N . ARG A 1 209 ? 1.789 16.224 -1.577 1.00 44.56 209 ARG A N 1
ATOM 1684 C CA . ARG A 1 209 ? 1.058 16.973 -0.539 1.00 44.56 209 ARG A CA 1
ATOM 1685 C C . ARG A 1 209 ? 0.153 16.081 0.315 1.00 44.56 209 ARG A C 1
ATOM 1687 O O . ARG A 1 209 ? 0.098 16.268 1.530 1.00 44.56 209 ARG A O 1
ATOM 1694 N N . LEU A 1 210 ? -0.552 15.121 -0.281 1.00 46.19 210 LEU A N 1
ATOM 1695 C CA . LEU A 1 210 ? -1.464 14.234 0.445 1.00 46.19 210 LEU A CA 1
ATOM 1696 C C . LEU A 1 210 ? -0.701 13.299 1.396 1.00 46.19 210 LEU A C 1
ATOM 1698 O O . LEU A 1 210 ? -1.109 13.097 2.538 1.00 46.19 210 LEU A O 1
ATOM 1702 N N . MET A 1 211 ? 0.446 12.786 0.950 1.00 47.88 211 MET A N 1
ATOM 1703 C CA . MET A 1 211 ? 1.259 11.831 1.705 1.00 47.88 211 MET A CA 1
ATOM 1704 C C . MET A 1 211 ? 2.053 12.497 2.827 1.00 47.88 211 MET A C 1
ATOM 1706 O O . MET A 1 211 ? 2.106 11.958 3.936 1.00 47.88 211 MET A O 1
ATOM 1710 N N . VAL A 1 212 ? 2.580 13.707 2.587 1.00 46.84 212 VAL A N 1
ATOM 1711 C CA . VAL A 1 212 ? 3.139 14.548 3.655 1.00 46.84 212 VAL A CA 1
ATOM 1712 C C . VAL A 1 212 ? 2.066 14.788 4.717 1.00 46.84 212 VAL A C 1
ATOM 1714 O O . VAL A 1 212 ? 2.323 14.543 5.890 1.00 46.84 212 VAL A O 1
ATOM 1717 N N . ASN A 1 213 ? 0.834 15.148 4.347 1.00 48.34 213 ASN A N 1
ATOM 1718 C CA . ASN A 1 213 ? -0.229 15.441 5.318 1.00 48.34 213 ASN A CA 1
ATOM 1719 C C . ASN A 1 213 ? -0.659 14.245 6.187 1.00 48.34 213 ASN A C 1
ATOM 1721 O O . ASN A 1 213 ? -1.026 14.437 7.349 1.00 48.34 213 ASN A O 1
ATOM 1725 N N . ILE A 1 214 ? -0.588 13.015 5.672 1.00 48.03 214 ILE A N 1
ATOM 1726 C CA . ILE A 1 214 ? -0.949 11.812 6.441 1.00 48.03 214 ILE A CA 1
ATOM 1727 C C . ILE A 1 214 ? 0.209 11.368 7.346 1.00 48.03 214 ILE A C 1
ATOM 1729 O O . ILE A 1 214 ? -0.029 10.902 8.457 1.00 48.03 214 ILE A O 1
ATOM 1733 N N . ALA A 1 215 ? 1.461 11.607 6.950 1.00 42.03 215 ALA A N 1
ATOM 1734 C CA . ALA A 1 215 ? 2.632 11.276 7.762 1.00 42.03 215 ALA A CA 1
ATOM 1735 C C . ALA A 1 215 ? 3.038 12.367 8.786 1.00 42.03 215 ALA A C 1
ATOM 1737 O O . ALA A 1 215 ? 3.674 12.045 9.788 1.00 42.03 2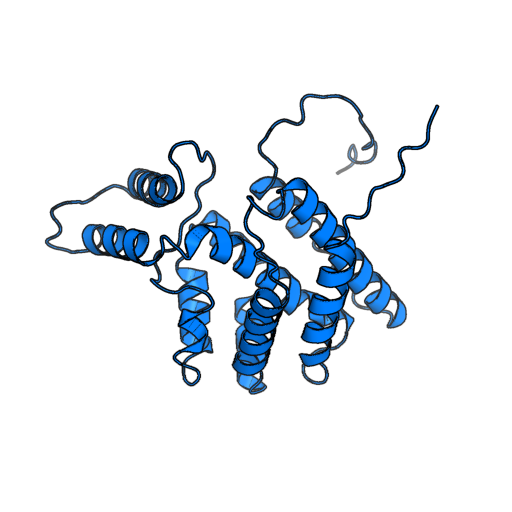15 ALA A O 1
ATOM 1738 N N . SER A 1 216 ? 2.689 13.647 8.589 1.00 38.25 216 SER A N 1
ATOM 1739 C CA . SER A 1 216 ? 3.354 14.775 9.283 1.00 38.25 216 SER A CA 1
ATOM 1740 C C . SER A 1 216 ? 2.512 15.622 10.250 1.00 38.25 216 SER A C 1
ATOM 1742 O O . SER A 1 216 ? 2.951 16.700 10.646 1.00 38.25 216 SER A O 1
ATOM 1744 N N . TRP A 1 217 ? 1.363 15.159 10.754 1.00 36.19 217 TRP A N 1
ATOM 1745 C CA . TRP A 1 217 ? 0.628 15.921 11.787 1.00 36.19 217 TRP A CA 1
ATOM 1746 C C . TRP A 1 217 ? 1.228 15.801 13.208 1.00 36.19 217 TRP A C 1
ATOM 1748 O O . TRP A 1 217 ? 0.528 15.525 14.179 1.00 36.19 217 TRP A O 1
ATOM 1758 N N . ILE A 1 218 ? 2.535 16.067 13.343 1.00 32.88 218 ILE A N 1
ATOM 1759 C CA . ILE A 1 218 ? 3.156 16.587 14.570 1.00 32.88 218 ILE A CA 1
ATOM 1760 C C . ILE A 1 218 ? 4.038 17.794 14.193 1.00 32.88 218 ILE A C 1
ATOM 1762 O O . ILE A 1 218 ? 5.208 17.668 13.854 1.00 32.88 218 ILE A O 1
ATOM 1766 N N . ARG A 1 219 ? 3.418 18.977 14.314 1.00 28.97 219 ARG A N 1
ATOM 1767 C CA . ARG A 1 219 ? 4.002 20.272 14.711 1.00 28.97 219 ARG A CA 1
ATOM 1768 C C . ARG A 1 219 ? 5.138 20.841 13.840 1.00 28.97 219 ARG A C 1
ATOM 1770 O O . ARG A 1 219 ? 6.282 20.909 14.276 1.00 28.97 219 ARG A O 1
ATOM 1777 N N . ILE A 1 220 ? 4.776 21.472 12.720 1.00 31.70 220 ILE A N 1
ATOM 1778 C CA . ILE A 1 220 ? 5.505 22.666 12.255 1.00 31.70 220 ILE A CA 1
ATOM 1779 C C . ILE A 1 220 ? 4.853 23.881 12.924 1.00 31.70 220 ILE A C 1
ATOM 1781 O O . ILE A 1 220 ? 3.946 24.513 12.392 1.00 31.70 220 ILE A O 1
ATOM 1785 N N . SER A 1 221 ? 5.307 24.176 14.143 1.00 29.81 221 SER A N 1
ATOM 1786 C CA . SER A 1 221 ? 5.304 25.556 14.623 1.00 29.81 221 SER A CA 1
ATOM 1787 C C . SER A 1 221 ? 6.395 26.273 13.840 1.00 29.81 221 SER A C 1
ATOM 1789 O O . SER A 1 221 ? 7.555 25.880 13.908 1.00 29.81 221 SER A O 1
ATOM 1791 N N . SER A 1 222 ? 5.979 27.273 13.071 1.00 32.59 222 SER A N 1
ATOM 1792 C CA . SER A 1 222 ? 6.765 28.379 12.522 1.00 32.59 222 SER A CA 1
ATOM 1793 C C . SER A 1 222 ? 8.240 28.447 12.948 1.00 32.59 222 SER A C 1
ATOM 1795 O O . SER A 1 222 ? 8.531 28.841 14.076 1.00 32.59 222 SER A O 1
ATOM 1797 N N . ALA A 1 223 ? 9.154 28.154 12.022 1.00 31.42 223 ALA A N 1
ATOM 1798 C CA . ALA A 1 223 ? 10.370 28.942 11.791 1.00 31.42 223 ALA A CA 1
ATOM 1799 C C . ALA A 1 223 ? 11.206 28.290 10.683 1.00 31.42 223 ALA A C 1
ATOM 1801 O O . ALA A 1 223 ? 12.078 27.474 10.956 1.00 31.42 223 ALA A O 1
ATOM 1802 N N . THR A 1 224 ? 10.899 28.630 9.431 1.00 26.98 224 THR A N 1
ATOM 1803 C CA . THR A 1 224 ? 11.836 29.029 8.357 1.00 26.98 224 THR A CA 1
ATOM 1804 C C . THR A 1 224 ? 11.101 28.915 7.026 1.00 26.98 224 THR A C 1
ATOM 1806 O O . THR A 1 224 ? 10.972 27.864 6.409 1.00 26.98 224 THR A O 1
ATOM 1809 N N . LEU A 1 225 ? 10.522 30.055 6.660 1.00 30.69 225 LEU A N 1
ATOM 1810 C CA . LEU A 1 225 ? 9.840 30.320 5.407 1.00 30.69 225 LEU A CA 1
ATOM 1811 C C . LEU A 1 225 ? 10.823 30.197 4.239 1.00 30.69 225 LEU A C 1
ATOM 1813 O O . LEU A 1 225 ? 11.861 30.853 4.224 1.00 30.69 225 LEU A O 1
ATOM 1817 N N . GLY A 1 226 ? 10.439 29.400 3.249 1.00 29.47 226 GLY A N 1
ATOM 1818 C CA . GLY A 1 226 ? 11.093 29.304 1.948 1.00 29.47 226 GLY A CA 1
ATOM 1819 C C . GLY A 1 226 ? 10.085 28.976 0.850 1.00 29.47 226 GLY A C 1
ATOM 1820 O O . GLY A 1 226 ? 10.343 28.113 0.023 1.00 29.47 226 GLY A O 1
ATOM 1821 N N . TYR A 1 227 ? 8.912 29.617 0.868 1.00 32.75 227 TYR A N 1
ATOM 1822 C CA . TYR A 1 227 ? 7.909 29.518 -0.196 1.00 32.75 227 TYR A CA 1
ATOM 1823 C C . TYR A 1 227 ? 7.396 30.920 -0.519 1.00 32.75 227 TYR A C 1
ATOM 1825 O O . TYR A 1 227 ? 6.517 31.437 0.161 1.00 32.75 227 TYR A O 1
ATOM 1833 N N . GLN A 1 228 ? 7.977 31.537 -1.547 1.00 28.09 228 GLN A N 1
ATOM 1834 C CA . GLN A 1 228 ? 7.642 32.887 -2.010 1.00 28.09 228 GLN A CA 1
ATOM 1835 C C . GLN A 1 228 ? 6.953 32.879 -3.391 1.00 28.09 228 GLN A C 1
ATOM 1837 O O . GLN A 1 228 ? 7.082 33.832 -4.144 1.00 28.09 228 GLN A O 1
ATOM 1842 N N . TRP A 1 229 ? 6.236 31.807 -3.757 1.00 26.55 229 TRP A N 1
ATOM 1843 C CA . TRP A 1 229 ? 5.769 31.605 -5.144 1.00 26.55 229 TRP A CA 1
ATOM 1844 C C . TRP A 1 229 ? 4.276 31.285 -5.328 1.00 26.55 229 TRP A C 1
ATOM 1846 O O . TRP A 1 229 ? 3.907 30.750 -6.366 1.00 26.55 229 TRP A O 1
ATOM 1856 N N . LEU A 1 230 ? 3.393 31.598 -4.376 1.00 26.94 230 LEU A N 1
ATOM 1857 C CA . LEU A 1 230 ? 1.942 31.409 -4.567 1.00 26.94 230 LEU A CA 1
ATOM 1858 C C . LEU A 1 230 ? 1.146 32.640 -4.116 1.00 26.94 230 LEU A C 1
ATOM 1860 O O . LEU A 1 230 ? 0.395 32.576 -3.151 1.00 26.94 230 LEU A O 1
ATOM 1864 N N . GLU A 1 231 ? 1.326 33.757 -4.826 1.00 28.77 231 GLU A N 1
ATOM 1865 C CA . GLU A 1 231 ? 0.414 34.912 -4.761 1.00 28.77 231 GLU A CA 1
ATOM 1866 C C . GLU A 1 231 ? -0.257 35.254 -6.100 1.00 28.77 231 GLU A C 1
ATOM 1868 O O . GLU A 1 231 ? -0.901 36.290 -6.220 1.00 28.77 231 GLU A O 1
ATOM 1873 N N . GLN A 1 232 ? -0.183 34.391 -7.114 1.00 29.20 232 GLN A N 1
ATOM 1874 C CA . GLN A 1 232 ? -1.013 34.563 -8.306 1.00 29.20 232 GLN A CA 1
ATOM 1875 C C . GLN A 1 232 ? -1.581 33.219 -8.759 1.00 29.20 232 GLN A C 1
ATOM 1877 O O . GLN A 1 232 ? -0.821 32.314 -9.107 1.00 29.20 232 GLN A O 1
ATOM 1882 N N . ILE A 1 233 ? -2.921 33.198 -8.800 1.00 33.59 233 ILE A N 1
ATOM 1883 C CA . ILE A 1 233 ? -3.884 32.136 -9.148 1.00 33.59 233 ILE A CA 1
ATOM 1884 C C . ILE A 1 233 ? -4.446 31.391 -7.933 1.00 33.59 233 ILE A C 1
ATOM 1886 O O . IL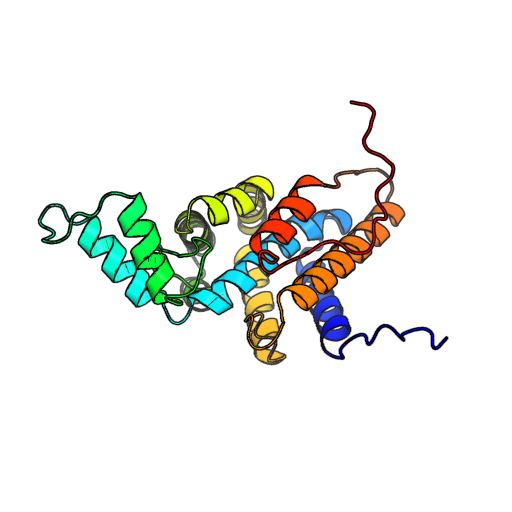E A 1 233 ? -3.721 30.581 -7.314 1.00 33.59 233 ILE A O 1
#

Organism: NCBI:txid1056807

pLDDT: mean 76.3, std 20.96, range [26.55, 96.88]

Foldseek 3Di:
DDDPDPPPDPVLVVVLVLLVVLLVLCPPLDDLLCSCLASVVVVLLLQLLLQAVVPLVVLQVLVVLCVDPPRPDPDDPVVNQQVQQCSSPNPDPDRWHFNLSDGLVNLLVDLPCSLVSVVSRLVRIDPLSNVLCVVSVNNVVSVSCVVVVRNSVSSCSVVVSCVVVVPRSYCVVAPLVNVLVSVVVNNVVSVVSVVVVDDDDDDPPVSSVSSCVNRPPDDPPDDDDDDPPPPDD

Mean predicted aligned error: 10.57 Å

Sequence (233 aa):
MKTGSLQQHPHHSALVSMIWNIANGLRGTYRPPQYRRVMLPLIVLARFDAILSKHADAMKALFDENQAEDGTVKFPQVLLDKKLTEIVGKDRKQTLYNVSGFNLARLLDDPDHIRANLIHYINGFSAKAKDIFDKFEFEKEIDKLDEANRLYKVLQTFVGDLQSHGLTLSPDVISNTQMGYLFEELIRKFNEQANEEAGDHFTPREVIRLMVNIASWIRISSATLGYQWLEQI

Radius of gyration: 19.22 Å; Cα contacts (8 Å, |Δi|>4): 188; chains: 1; bounding box: 58×53×45 Å

Solvent-accessible surface area (backbone atoms only — not comparable to full-atom values): 13792 Å² total; per-residue (Å²): 134,81,80,79,76,80,78,75,56,81,60,53,65,52,50,56,50,51,54,48,56,55,44,57,73,40,63,85,86,39,57,78,56,50,38,53,56,54,52,51,58,50,54,52,49,46,36,50,32,56,65,39,49,94,42,16,65,63,32,22,52,56,48,50,44,42,69,38,92,86,39,94,47,75,66,58,68,75,56,42,50,48,54,45,20,39,75,76,35,78,86,60,88,66,75,55,43,46,52,55,54,57,34,77,71,61,46,66,76,44,66,94,48,32,68,63,51,50,53,44,40,51,68,25,30,31,71,72,57,31,52,53,43,60,74,54,45,37,69,61,51,48,51,56,27,47,79,66,76,39,42,60,61,52,53,52,50,52,55,49,51,34,56,74,70,68,55,58,52,22,63,90,74,37,42,52,68,55,49,49,54,49,51,52,53,50,51,50,54,43,46,56,58,31,64,77,68,67,83,85,89,78,76,66,67,61,57,59,53,54,52,48,61,74,55,53,86,74,78,88,73,89,85,81,90,86,81,93,81,82,89,78,136